Protein AF-A0A1G7PTL1-F1 (afdb_monomer)

Solvent-accessible surface area (backbone atoms only — not comparable to full-atom values): 12290 Å² total; per-residue (Å²): 140,69,85,57,71,53,82,69,57,66,46,82,40,78,52,68,18,37,44,38,36,70,31,84,36,64,90,38,39,44,54,38,73,37,99,61,24,23,53,26,38,41,39,36,32,51,64,29,45,48,39,40,39,39,35,36,56,22,32,52,18,40,38,40,39,26,38,50,17,35,40,25,30,41,41,39,34,28,36,47,12,40,37,40,37,30,32,58,19,43,36,28,54,64,22,37,39,41,27,26,82,53,17,35,40,40,37,31,34,48,22,41,34,32,35,44,24,37,38,26,10,41,78,94,61,88,43,61,40,90,87,79,69,44,76,73,57,79,54,25,42,24,42,35,32,36,42,24,36,39,25,40,49,16,38,38,35,44,40,18,40,37,25,38,41,13,33,37,34,62,50,14,27,41,35,50,92,49,59,42,54,56,16,21,36,26,38,42,75,67,40,45,79,79,44,70,85,49,82,82,75,88,74,45,84,93,79,41,91,76,70,99,71,74,87,76,59,66,67,61,49,51,53,52,51,53,52,51,56,63,72,62,62,73,98,74,90,85,82,84,91,82,88,133

Radius of gyration: 22.66 Å; Cα contacts (8 Å, |Δi|>4): 667; chains: 1; bounding box: 40×57×94 Å

Nearest PDB structures (foldseek):
  2wlc-assembly1_A  TM=7.493E-01  e=2.067E-11  Neisseria meningitidis serogroup Y
  3jqy-assembly1_C  TM=7.567E-01  e=1.160E-10  Escherichia coli
  3jqy-assembly1_A  TM=7.625E-01  e=5.863E-10  Escherichia coli
  7tgh-assembly1_C2  TM=5.580E-01  e=4.947E-05  Tetrahymena thermophila
  4ihh-assembly2_E  TM=3.599E-01  e=5.463E-03  Escherichia coli K-12

Mean predicted aligned error: 7.41 Å

Secondary structure (DSSP, 8-state):
-------SSEEEETTTEEEEES---TTTEEEEE-TT--S-EEEE-TT-EEEEEEEE-SSS-EEEE-TT-EEEEEEEE-TT-EEEE-SS-EEEEEEEEEE-TT-EEEE-TT-EE-TT-EEES--SS--B-TTT--B------EEE-TT-EEPTT-EE-TT-EE-TT-EEPTT-EE-TTSPBPTTEEEEETTEEEEEES-------TTTSPPPS--PPPHHHHHHHHHHHHHHT------------

pLDDT: mean 89.36, std 15.7, range [36.94, 98.94]

Foldseek 3Di:
DDWDFDQDAWDQDPQREIEHEDDGAGPFETEDEDPAEHCEYEYEYAQEHEGDYEYEDHYDEYEHAEYNEYEAEYEYEEYLEYEYAYEQEYAEHHEYEYEYDNAYEYHEENEYHYEQEYEYQAPPDWDADPPPRDTDGDGAYEEHYAHEYEAYNDYEGHLEAEEHQEYEYHNEYTDNVDHHYHQFYWYDVPTDTPDHQHHDDPPDPVHDDDDPDDDRDPVVVVVVVVVVVVVPDDPDDDDDDDDD

Organism: NCBI:txid1550231

Structure (mmCIF, N/CA/C/O backbone):
data_AF-A0A1G7PTL1-F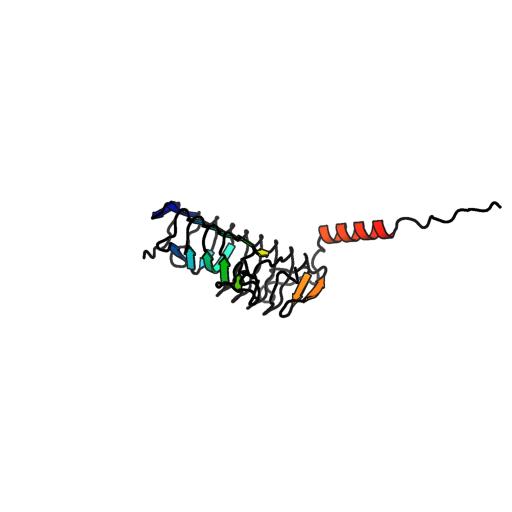1
#
_entry.id   AF-A0A1G7PTL1-F1
#
loop_
_atom_site.group_PDB
_atom_site.id
_atom_site.type_symbol
_atom_site.label_atom_id
_atom_site.label_alt_id
_atom_site.label_comp_id
_atom_site.label_asym_id
_atom_site.label_entity_id
_atom_site.label_seq_id
_atom_site.pdbx_PDB_ins_code
_atom_site.Cartn_x
_atom_site.Cartn_y
_atom_site.Cartn_z
_atom_site.occupancy
_atom_site.B_iso_or_equiv
_atom_site.auth_seq_id
_atom_site.auth_comp_id
_atom_site.auth_asym_id
_atom_site.auth_atom_id
_atom_site.pdbx_PDB_model_num
ATOM 1 N N . MET A 1 1 ? -8.068 4.302 26.041 1.00 43.16 1 MET A N 1
ATOM 2 C CA . MET A 1 1 ? -6.910 3.548 25.523 1.00 43.16 1 MET A CA 1
ATOM 3 C C . MET A 1 1 ? -7.107 2.106 25.935 1.00 43.16 1 MET A C 1
ATOM 5 O O . MET A 1 1 ? -7.203 1.859 27.127 1.00 43.16 1 MET A O 1
ATOM 9 N N . SER A 1 2 ? -7.219 1.184 24.986 1.00 36.94 2 SER A N 1
ATOM 10 C CA . SER A 1 2 ? -7.189 -0.252 25.268 1.00 36.94 2 SER A CA 1
ATOM 11 C C . SER A 1 2 ? -6.228 -0.894 24.279 1.00 36.94 2 SER A C 1
ATOM 13 O O . SER A 1 2 ? -6.469 -0.872 23.075 1.00 36.94 2 SER A O 1
ATOM 15 N N . VAL A 1 3 ? -5.110 -1.397 24.794 1.00 40.50 3 VAL A N 1
ATOM 16 C CA . VAL A 1 3 ? -4.227 -2.321 24.081 1.00 40.50 3 VAL A CA 1
ATOM 17 C C . VAL A 1 3 ? -4.743 -3.712 24.417 1.00 40.50 3 VAL A C 1
ATOM 19 O O . VAL A 1 3 ? -4.946 -4.026 25.589 1.00 40.50 3 VAL A O 1
ATOM 22 N N . THR A 1 4 ? -5.008 -4.541 23.417 1.00 45.41 4 THR A N 1
ATOM 23 C CA . THR A 1 4 ? -5.445 -5.919 23.646 1.00 45.41 4 THR A CA 1
ATOM 24 C C . THR A 1 4 ? -4.832 -6.811 22.580 1.00 45.41 4 THR A C 1
ATOM 26 O O . THR A 1 4 ? -4.867 -6.491 21.394 1.00 45.41 4 THR A O 1
ATOM 29 N N . SER A 1 5 ? -4.246 -7.918 23.022 1.00 44.03 5 SER A N 1
ATOM 30 C CA . SER A 1 5 ? -3.788 -9.010 22.174 1.00 44.03 5 SER A CA 1
ATOM 31 C C . SER A 1 5 ? -4.997 -9.796 21.656 1.00 44.03 5 SER A C 1
ATOM 33 O O . SER A 1 5 ? -5.839 -10.232 22.434 1.00 44.03 5 SER A O 1
ATOM 35 N N . VAL A 1 6 ? -5.092 -9.969 20.338 1.00 48.91 6 VAL A N 1
ATOM 36 C CA . VAL A 1 6 ? -6.187 -10.709 19.687 1.00 48.91 6 VAL A CA 1
ATOM 37 C C . VAL A 1 6 ? -5.924 -12.216 19.811 1.00 48.91 6 VAL A C 1
ATOM 39 O O . VAL A 1 6 ? -4.822 -12.666 19.497 1.00 48.91 6 VAL A O 1
ATOM 42 N N . ARG A 1 7 ? -6.918 -12.992 20.273 1.00 46.31 7 ARG A N 1
ATOM 43 C CA . ARG A 1 7 ? -6.857 -14.465 20.426 1.00 46.31 7 ARG A CA 1
ATOM 44 C C . ARG A 1 7 ? -7.977 -15.230 19.676 1.00 46.31 7 ARG A C 1
ATOM 46 O O . ARG A 1 7 ? -8.221 -16.377 20.023 1.00 46.31 7 ARG A O 1
ATOM 53 N N . SER A 1 8 ? -8.580 -14.656 18.616 1.00 45.75 8 SER A N 1
ATOM 54 C CA . SER A 1 8 ? -9.723 -15.192 17.805 1.00 45.75 8 SER A CA 1
ATOM 55 C C . SER A 1 8 ? -11.110 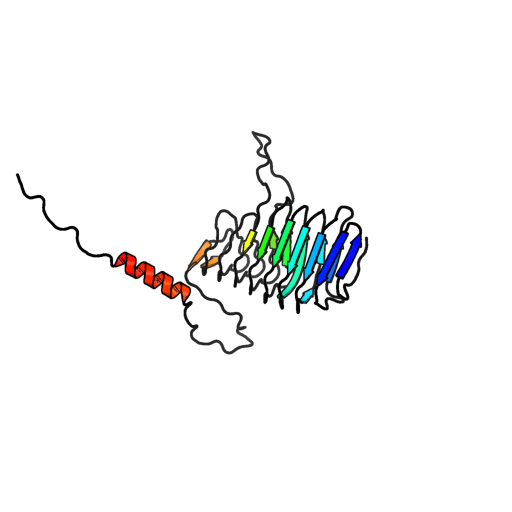-15.074 18.489 1.00 45.75 8 SER A C 1
ATOM 57 O O . SER A 1 8 ? -11.152 -14.852 19.692 1.00 45.75 8 SER A O 1
ATOM 59 N N . GLN A 1 9 ? -12.296 -15.136 17.851 1.00 53.38 9 GLN A N 1
ATOM 60 C CA . GLN A 1 9 ? -12.708 -15.337 16.444 1.00 53.38 9 GLN A CA 1
ATOM 61 C C . GLN A 1 9 ? -13.567 -14.185 15.866 1.00 53.38 9 GLN A C 1
ATOM 63 O O . GLN A 1 9 ? -13.521 -13.954 14.666 1.00 53.38 9 GLN A O 1
ATOM 68 N N . ILE A 1 10 ? -14.287 -13.409 16.673 1.00 58.19 10 ILE A N 1
ATOM 69 C CA . ILE A 1 10 ? -14.855 -12.092 16.338 1.00 58.19 10 ILE A CA 1
ATOM 70 C C . ILE A 1 10 ? -14.783 -11.318 17.650 1.00 58.19 10 ILE A C 1
ATOM 72 O O . ILE A 1 10 ? -15.297 -11.796 18.659 1.00 58.19 10 ILE A O 1
ATOM 76 N N . GLU A 1 11 ? -14.141 -10.155 17.666 1.00 66.38 11 GLU A N 1
ATOM 77 C CA . GLU A 1 11 ? -14.102 -9.318 18.865 1.00 66.38 11 GLU A CA 1
ATOM 78 C C . GLU A 1 11 ? -14.792 -7.987 18.592 1.00 66.38 11 GLU A C 1
ATOM 80 O O . GLU A 1 11 ? -14.278 -7.147 17.846 1.00 66.38 11 GLU A O 1
ATOM 85 N N . GLU A 1 12 ? -15.972 -7.815 19.186 1.00 71.88 12 GLU A N 1
ATOM 86 C CA . GLU A 1 12 ? -16.668 -6.534 19.214 1.00 71.88 12 GLU A CA 1
ATOM 87 C C . GLU A 1 12 ? -15.980 -5.579 20.190 1.00 71.88 12 GLU A C 1
ATOM 89 O O . GLU A 1 12 ? -15.544 -5.943 21.285 1.00 71.88 12 GLU A O 1
ATOM 94 N N . ARG A 1 13 ? -15.863 -4.325 19.771 1.00 74.44 13 ARG A N 1
ATOM 95 C CA . ARG A 1 13 ? -15.170 -3.254 20.482 1.00 74.44 13 ARG A CA 1
ATOM 96 C C . ARG A 1 13 ? -16.081 -2.023 20.545 1.00 74.44 13 ARG A C 1
ATOM 98 O O . ARG A 1 13 ? -17.000 -1.902 19.729 1.00 74.44 13 ARG A O 1
ATOM 105 N N . PRO A 1 14 ? -15.834 -1.083 21.479 1.00 82.56 14 PRO A N 1
ATOM 106 C CA . PRO A 1 14 ? -16.626 0.141 21.588 1.00 82.56 14 PRO A CA 1
ATOM 107 C C . PRO A 1 14 ? -16.811 0.830 20.234 1.00 82.56 14 PRO A C 1
ATOM 109 O O . PRO A 1 14 ? -15.870 0.867 19.445 1.00 82.56 14 PRO A O 1
ATOM 112 N N . GLY A 1 15 ? -18.007 1.363 19.974 1.00 86.75 15 GLY A N 1
ATOM 113 C CA . GLY A 1 15 ? -18.334 1.999 18.696 1.00 86.75 15 GLY A CA 1
ATOM 114 C C . GLY A 1 15 ? -18.587 1.018 17.548 1.00 86.75 15 GLY A C 1
ATOM 115 O O . GLY A 1 15 ? -18.335 1.380 16.410 1.00 86.75 15 GLY A O 1
ATOM 116 N N . ASN A 1 16 ? -19.038 -0.218 17.807 1.00 92.62 16 ASN A N 1
ATOM 117 C CA . ASN A 1 16 ? -19.286 -1.227 16.759 1.00 92.62 16 ASN A CA 1
ATOM 118 C C . ASN A 1 16 ? -18.035 -1.529 15.902 1.00 92.62 16 ASN A C 1
ATOM 120 O O . ASN A 1 16 ? -18.097 -1.810 14.706 1.00 92.62 16 ASN A O 1
ATOM 124 N N . ASN A 1 17 ? -16.864 -1.427 16.528 1.00 93.75 17 ASN A N 1
ATOM 125 C CA . ASN A 1 17 ? -15.590 -1.769 15.915 1.00 93.75 17 ASN A CA 1
ATOM 126 C C . ASN A 1 17 ? -15.381 -3.285 16.008 1.00 93.75 17 ASN A C 1
ATOM 128 O O . ASN A 1 17 ? -15.749 -3.899 17.011 1.00 93.75 17 ASN A O 1
ATOM 132 N N . ARG A 1 18 ? -14.794 -3.904 14.982 1.00 92.25 18 ARG A N 1
ATOM 133 C CA . ARG A 1 18 ? -14.685 -5.365 14.884 1.00 92.25 18 ARG A CA 1
ATOM 134 C C . ARG A 1 18 ? -13.297 -5.792 14.427 1.00 92.25 18 ARG A C 1
ATOM 136 O O . ARG A 1 18 ? -12.720 -5.211 13.510 1.00 92.25 18 ARG A O 1
ATOM 143 N N . ILE A 1 19 ? -12.782 -6.847 15.044 1.00 90.44 19 ILE A N 1
ATOM 144 C CA . ILE A 1 19 ? -11.662 -7.625 14.509 1.00 90.44 19 ILE A CA 1
ATOM 145 C C . ILE A 1 19 ? -12.217 -9.007 14.176 1.00 90.44 19 ILE A C 1
ATOM 147 O O . ILE A 1 19 ? -12.763 -9.678 15.052 1.00 90.44 19 ILE A O 1
ATOM 151 N N . VAL A 1 20 ? -12.123 -9.399 12.910 1.00 89.31 20 VAL A N 1
ATOM 152 C CA . VAL A 1 20 ? -12.686 -10.633 12.359 1.00 89.31 20 VAL A CA 1
ATOM 153 C C . VAL A 1 20 ? -11.555 -11.432 11.732 1.00 89.31 20 VAL A C 1
ATOM 155 O O . VAL A 1 20 ? -10.765 -10.884 10.964 1.00 89.31 20 VAL A O 1
ATOM 158 N N . GLY A 1 21 ? -11.463 -12.726 12.029 1.00 79.75 21 GLY A N 1
ATOM 159 C CA . GLY A 1 21 ? -10.491 -13.566 11.345 1.00 79.75 21 GLY A CA 1
ATOM 160 C C . GLY A 1 21 ? -10.219 -14.910 11.994 1.00 79.75 21 GLY A C 1
ATOM 161 O O . GLY A 1 21 ? -10.607 -15.176 13.130 1.00 79.75 21 GLY A O 1
ATOM 162 N N . GLN A 1 22 ? -9.507 -15.744 11.240 1.00 68.19 22 GLN A N 1
ATOM 163 C CA . GLN A 1 22 ? -9.124 -17.110 11.617 1.00 68.19 22 GLN A CA 1
ATOM 164 C C . GLN A 1 22 ? -7.625 -17.247 11.935 1.00 68.19 22 GLN A C 1
ATOM 166 O O . GLN A 1 22 ? -7.119 -18.353 12.092 1.00 68.19 22 GLN A O 1
ATOM 171 N N . SER A 1 23 ? -6.902 -16.130 12.028 1.00 66.62 23 SER A N 1
ATOM 172 C CA . SER A 1 23 ? -5.455 -16.127 12.259 1.00 66.62 23 SER A CA 1
ATOM 173 C C . SER A 1 23 ? -5.092 -16.031 13.744 1.00 66.62 23 SER A C 1
ATOM 175 O O . SER A 1 23 ? -5.626 -15.184 14.465 1.00 66.62 23 SER A O 1
ATOM 177 N N . ASP A 1 24 ? -4.142 -16.858 14.199 1.00 67.31 24 ASP A N 1
ATOM 178 C CA . ASP A 1 24 ? -3.513 -16.717 15.520 1.00 67.31 24 ASP A CA 1
ATOM 179 C C . ASP A 1 24 ? -2.429 -15.633 15.464 1.00 67.31 24 ASP A C 1
ATOM 181 O O . ASP A 1 24 ? -1.317 -15.831 14.977 1.00 67.31 24 ASP A O 1
ATOM 185 N N . LEU A 1 25 ? -2.788 -14.441 15.932 1.00 67.62 25 LEU A N 1
ATOM 186 C CA . LEU A 1 25 ? -1.954 -13.235 15.856 1.00 67.62 25 LEU A CA 1
ATOM 187 C C . LEU A 1 25 ? -1.269 -12.920 17.188 1.00 67.62 25 LEU A C 1
ATOM 189 O O . LEU A 1 25 ? -0.692 -11.836 17.363 1.00 67.62 25 LEU A O 1
ATOM 193 N N . SER A 1 26 ? -1.405 -13.815 18.167 1.00 55.28 26 SER A N 1
ATOM 194 C CA . SER A 1 26 ? -1.143 -13.474 19.554 1.00 55.28 26 SER A CA 1
ATOM 195 C C . SER A 1 26 ? 0.327 -13.060 19.776 1.00 55.28 26 SER A C 1
ATOM 197 O O . SER A 1 26 ? 1.275 -13.674 19.291 1.00 55.28 26 SER A O 1
ATOM 199 N N . ALA A 1 27 ? 0.494 -11.930 20.480 1.00 60.00 27 ALA A N 1
ATOM 200 C CA . ALA A 1 27 ? 1.745 -11.233 20.829 1.00 60.00 27 ALA A CA 1
ATOM 201 C C . ALA A 1 27 ? 2.482 -10.418 19.739 1.00 60.00 27 ALA A C 1
ATOM 203 O O . ALA A 1 27 ? 3.496 -9.798 20.064 1.00 60.00 27 ALA A O 1
ATOM 204 N N . ARG A 1 28 ? 2.003 -10.351 18.486 1.00 78.88 28 ARG A N 1
ATOM 205 C CA . ARG A 1 28 ? 2.739 -9.657 17.400 1.00 78.88 28 ARG A CA 1
ATOM 206 C C . ARG A 1 28 ? 2.032 -8.445 16.794 1.00 78.88 28 ARG A C 1
ATOM 208 O O . ARG A 1 28 ? 2.711 -7.589 16.228 1.00 78.88 28 ARG A O 1
ATOM 215 N N . LEU A 1 29 ? 0.715 -8.332 16.947 1.00 88.81 29 LEU A N 1
ATOM 216 C CA . LEU A 1 29 ? -0.095 -7.244 16.398 1.00 88.81 29 LEU A CA 1
ATOM 217 C C . LEU A 1 29 ? -0.769 -6.428 17.507 1.00 88.81 29 LEU A C 1
ATOM 219 O O . LEU A 1 29 ? -1.473 -6.980 18.351 1.00 88.81 29 LEU A O 1
ATOM 223 N N . THR A 1 30 ? -0.623 -5.105 17.447 1.00 89.69 30 THR A N 1
ATOM 224 C CA . THR A 1 30 ? -1.388 -4.162 18.273 1.00 89.69 30 THR A CA 1
ATOM 225 C C . THR A 1 30 ? -2.406 -3.424 17.415 1.00 89.69 30 THR A C 1
ATOM 227 O O . THR A 1 30 ? -2.034 -2.680 16.509 1.00 89.69 30 THR A O 1
ATOM 230 N N . VAL A 1 31 ? -3.691 -3.568 17.732 1.00 91.81 31 VAL A N 1
ATOM 231 C CA . VAL A 1 31 ? -4.777 -2.833 17.069 1.00 91.81 31 VAL A CA 1
ATOM 232 C C . VAL A 1 31 ? -5.265 -1.721 17.989 1.00 91.81 31 VAL A C 1
ATOM 234 O O . VAL A 1 31 ? -5.522 -1.945 19.169 1.00 91.81 31 VAL A O 1
ATOM 237 N N . THR A 1 32 ? -5.367 -0.502 17.466 1.00 92.38 32 THR A N 1
ATOM 238 C CA . THR A 1 32 ? -5.857 0.669 18.200 1.00 92.38 32 THR A CA 1
ATOM 239 C C . THR A 1 32 ? -7.038 1.293 17.475 1.00 92.38 32 THR A C 1
ATOM 241 O O . THR A 1 32 ? -6.916 1.708 16.324 1.00 92.38 32 THR A O 1
ATOM 244 N N . PHE A 1 33 ? -8.153 1.423 18.188 1.00 93.12 33 PHE A N 1
ATOM 245 C CA . PHE A 1 33 ? -9.287 2.256 17.800 1.00 93.12 33 PHE A CA 1
ATOM 246 C C . PHE A 1 33 ? -9.210 3.558 18.609 1.00 93.12 33 PHE A C 1
ATOM 248 O O . PHE A 1 33 ? -9.240 3.531 19.843 1.00 93.12 33 PHE A O 1
ATOM 255 N N . GLU A 1 34 ? -9.015 4.697 17.943 1.00 92.50 34 GLU A N 1
ATOM 256 C CA . GLU A 1 34 ? -8.965 6.004 18.611 1.00 92.50 34 GLU A CA 1
ATOM 257 C C . GLU A 1 34 ? -10.357 6.460 19.080 1.00 92.50 34 GLU A C 1
ATOM 259 O O . GLU A 1 34 ? -11.372 5.880 18.713 1.00 92.50 34 GLU A O 1
ATOM 264 N N . LYS A 1 35 ? -10.427 7.534 19.883 1.00 88.06 35 LYS A N 1
ATOM 265 C CA . LYS A 1 35 ? -11.670 8.005 20.535 1.00 88.06 35 LYS A CA 1
ATOM 266 C C . LYS A 1 35 ? -12.852 8.199 19.573 1.00 88.06 35 LYS A C 1
ATOM 268 O O . LYS A 1 35 ? -13.993 8.085 20.000 1.00 88.06 35 LYS A O 1
ATOM 273 N N . ARG A 1 36 ? -12.580 8.553 18.314 1.00 90.31 36 ARG A N 1
ATOM 274 C CA . ARG A 1 36 ? -13.600 8.791 17.285 1.00 90.31 36 ARG A CA 1
ATOM 275 C C . ARG A 1 36 ? -13.843 7.584 16.382 1.00 90.31 36 ARG A C 1
ATOM 277 O O . ARG A 1 36 ? -14.691 7.689 15.515 1.00 90.31 36 ARG A O 1
ATOM 284 N N . ALA A 1 37 ? -13.089 6.497 16.509 1.00 92.88 37 ALA A N 1
ATOM 285 C CA . ALA A 1 37 ? -13.260 5.334 15.650 1.00 92.88 37 ALA A CA 1
ATOM 286 C C . ALA A 1 37 ? -14.544 4.581 16.020 1.00 92.88 37 ALA A C 1
ATOM 288 O O . ALA A 1 37 ? -14.719 4.170 17.166 1.00 92.88 37 ALA A O 1
ATOM 289 N N . GLU A 1 38 ? -15.408 4.377 15.034 1.00 95.25 38 GLU A N 1
ATOM 290 C CA . GLU A 1 38 ? -16.643 3.597 15.123 1.00 95.25 38 GLU A CA 1
ATOM 291 C C . GLU A 1 38 ? -16.893 2.912 13.771 1.00 95.25 38 GLU A C 1
ATOM 293 O O . GLU A 1 38 ? -16.458 3.411 12.732 1.00 95.25 38 GLU A O 1
ATOM 298 N N . ASN A 1 39 ? -17.579 1.771 13.768 1.00 96.62 39 ASN A N 1
ATOM 299 C CA . ASN A 1 39 ? -17.848 0.960 12.579 1.00 96.62 39 ASN A CA 1
ATOM 300 C C . ASN A 1 39 ? -16.583 0.585 11.783 1.00 96.62 39 ASN A C 1
ATOM 302 O O . ASN A 1 39 ? -16.638 0.427 10.563 1.00 96.62 39 ASN A O 1
ATOM 306 N N . CYS A 1 40 ? -15.428 0.475 12.444 1.00 97.44 40 CYS A N 1
ATOM 307 C CA . CYS A 1 40 ? -14.185 0.075 11.800 1.00 97.44 40 CYS A CA 1
ATOM 308 C C . CYS A 1 40 ? -13.989 -1.435 11.876 1.00 97.44 40 CYS A C 1
ATOM 310 O O . CYS A 1 40 ? -14.246 -2.053 12.912 1.00 97.44 40 CYS A O 1
ATOM 312 N N . VAL A 1 41 ? -13.472 -2.023 10.800 1.00 96.62 41 VAL A N 1
ATOM 313 C CA . VAL A 1 41 ? -13.307 -3.475 10.689 1.00 96.62 41 VAL A CA 1
ATOM 314 C C . VAL A 1 41 ? -11.880 -3.821 10.281 1.00 96.62 41 VAL A C 1
ATOM 316 O O . VAL A 1 41 ? -11.347 -3.293 9.307 1.00 96.62 41 VAL A O 1
ATOM 319 N N . LEU A 1 42 ? -11.254 -4.729 11.023 1.00 95.56 42 LEU A N 1
ATOM 320 C CA . LEU A 1 42 ? -10.043 -5.429 10.604 1.00 95.56 42 LEU A CA 1
ATOM 321 C C . LEU A 1 42 ? -10.411 -6.877 10.275 1.00 95.56 42 LEU A C 1
ATOM 323 O O . LEU A 1 42 ? -10.770 -7.629 11.177 1.00 95.56 42 LEU A O 1
ATOM 327 N N . GLU A 1 43 ? -10.317 -7.255 9.004 1.00 95.00 43 GLU A N 1
ATOM 328 C CA . GLU A 1 43 ? -10.597 -8.597 8.491 1.00 95.00 43 GLU A CA 1
ATOM 329 C C . GLU A 1 43 ? -9.283 -9.291 8.112 1.00 95.00 43 GLU A C 1
ATOM 331 O O . GLU A 1 43 ? -8.505 -8.787 7.297 1.00 95.00 43 GLU A O 1
ATOM 336 N N . LEU A 1 44 ? -9.031 -10.451 8.714 1.00 93.62 44 LEU A N 1
ATOM 337 C CA . LEU A 1 44 ? -7.808 -11.227 8.532 1.00 93.62 44 LEU A CA 1
ATOM 338 C C . LEU A 1 44 ? -8.175 -12.655 8.128 1.00 93.62 44 LEU A C 1
ATOM 340 O O . LEU A 1 44 ? -8.744 -13.408 8.923 1.00 93.62 44 LEU A O 1
ATOM 344 N N . ALA A 1 45 ? -7.849 -13.024 6.892 1.00 93.62 45 ALA A N 1
ATOM 345 C CA . ALA A 1 45 ? -8.083 -14.367 6.375 1.00 93.62 45 ALA A CA 1
ATOM 346 C C . ALA A 1 45 ? -7.204 -15.424 7.076 1.00 93.62 45 ALA A C 1
ATOM 348 O O . ALA A 1 45 ? -6.405 -15.115 7.965 1.00 93.62 45 ALA A O 1
ATOM 349 N N . GLU A 1 46 ? -7.370 -16.692 6.701 1.00 90.69 46 GLU A N 1
ATOM 350 C CA . GLU A 1 46 ? -6.601 -17.815 7.245 1.00 90.69 46 GLU A CA 1
ATOM 351 C C . GLU A 1 46 ? -5.094 -17.681 6.955 1.00 90.69 46 GLU A C 1
ATOM 353 O O . GLU A 1 46 ? -4.676 -17.308 5.857 1.00 90.69 46 GLU A O 1
ATOM 358 N N . GLY A 1 47 ? -4.259 -18.008 7.944 1.00 90.06 47 GLY A N 1
ATOM 359 C CA . GLY A 1 47 ? -2.804 -18.057 7.781 1.00 90.06 47 GLY A CA 1
ATOM 360 C C . GLY A 1 47 ? -2.119 -16.693 7.647 1.00 90.06 47 GLY A C 1
ATOM 361 O O . GLY A 1 47 ? -0.949 -16.643 7.269 1.00 90.06 47 GLY A O 1
ATOM 362 N N . VAL A 1 48 ? -2.809 -15.589 7.950 1.00 93.00 48 VAL A N 1
ATOM 363 C CA . VAL A 1 48 ? -2.198 -14.257 7.989 1.00 93.00 48 VAL A CA 1
ATOM 364 C C . VAL A 1 48 ? -1.216 -14.166 9.153 1.00 93.00 48 VAL A C 1
ATOM 366 O O . VAL A 1 48 ? -1.562 -14.389 10.313 1.00 93.00 48 VAL A O 1
ATOM 369 N N . ALA A 1 49 ? 0.012 -13.750 8.850 1.00 92.00 49 ALA A N 1
ATOM 370 C CA . ALA A 1 49 ? 1.041 -13.467 9.841 1.00 92.00 49 ALA A CA 1
ATOM 371 C C . ALA A 1 49 ? 1.305 -11.958 9.901 1.00 92.00 49 ALA A C 1
ATOM 373 O O . ALA A 1 49 ? 2.059 -11.422 9.091 1.00 92.00 49 ALA A O 1
ATOM 374 N N . TYR A 1 50 ? 0.719 -11.260 10.878 1.00 92.50 50 TYR A N 1
ATOM 375 C CA . TYR A 1 50 ? 0.905 -9.814 11.031 1.00 92.50 50 TYR A CA 1
ATOM 376 C C . TYR A 1 50 ? 1.711 -9.484 12.296 1.00 92.50 50 TYR A C 1
ATOM 378 O O . TYR A 1 50 ? 1.270 -9.714 13.419 1.00 92.50 50 TYR A O 1
ATOM 386 N N . THR A 1 51 ? 2.904 -8.909 12.111 1.00 93.06 51 THR A N 1
ATOM 387 C CA . THR A 1 51 ? 3.674 -8.243 13.170 1.00 93.06 51 THR A CA 1
ATOM 388 C C . THR A 1 51 ? 3.657 -6.721 13.004 1.00 93.06 51 THR A C 1
ATOM 390 O O . THR A 1 51 ? 4.154 -6.200 12.012 1.00 93.06 51 THR A O 1
ATOM 393 N N . GLY A 1 52 ? 3.143 -5.967 13.973 1.00 93.12 52 GLY A N 1
ATOM 394 C CA . GLY A 1 52 ? 3.176 -4.506 13.927 1.00 93.12 52 GLY A CA 1
ATOM 395 C C . GLY A 1 52 ? 1.946 -3.850 14.530 1.00 93.12 52 GLY A C 1
ATOM 396 O O . GLY A 1 52 ? 1.485 -4.243 15.601 1.00 93.12 52 GLY A O 1
ATOM 397 N N . THR A 1 53 ? 1.452 -2.798 13.877 1.00 94.00 53 THR A N 1
ATOM 398 C CA . THR A 1 53 ? 0.366 -1.984 14.429 1.00 94.00 53 THR A CA 1
ATOM 399 C C . THR A 1 53 ? -0.688 -1.619 13.394 1.00 94.00 53 THR A C 1
ATOM 401 O O . THR A 1 53 ? -0.371 -1.254 12.266 1.00 94.00 53 THR A O 1
ATOM 404 N N . VAL A 1 54 ? -1.944 -1.637 13.822 1.00 95.88 54 VAL A N 1
ATOM 405 C CA . VAL A 1 54 ? -3.084 -1.096 13.082 1.00 95.88 54 VAL A CA 1
ATOM 406 C C . VAL A 1 54 ? -3.684 0.041 13.892 1.00 95.88 54 VAL A C 1
ATOM 408 O O . VAL A 1 54 ? -3.870 -0.086 15.105 1.00 95.88 54 VAL A O 1
ATOM 411 N N . ARG A 1 55 ? -4.003 1.156 13.237 1.00 96.31 55 ARG A N 1
ATOM 412 C CA . ARG A 1 55 ? -4.635 2.307 13.882 1.00 96.31 55 ARG A CA 1
ATOM 413 C C . ARG A 1 55 ? -5.809 2.830 13.068 1.00 96.31 55 ARG A C 1
ATOM 415 O O . ARG A 1 55 ? -5.626 3.442 12.019 1.00 96.31 55 ARG A O 1
ATOM 422 N N . PHE A 1 56 ? -7.004 2.677 13.616 1.00 97.19 56 PHE A N 1
ATOM 423 C CA . PHE A 1 56 ? -8.206 3.340 13.127 1.00 97.19 56 PHE A CA 1
ATOM 424 C C . PHE A 1 56 ? -8.365 4.673 13.856 1.00 97.19 56 PHE A C 1
ATOM 426 O O . PHE A 1 56 ? -8.558 4.701 15.073 1.00 97.19 56 PHE A O 1
ATOM 433 N N . ARG A 1 57 ? -8.246 5.782 13.123 1.00 94.94 57 ARG A N 1
ATOM 434 C CA . ARG A 1 57 ? -8.287 7.146 13.682 1.00 94.94 57 ARG A CA 1
ATOM 435 C C . ARG A 1 57 ? -9.681 7.767 13.617 1.00 94.94 57 ARG A C 1
ATOM 437 O O . ARG A 1 57 ? -9.999 8.684 14.373 1.00 94.94 57 ARG A O 1
ATOM 444 N N . ALA A 1 58 ? -10.511 7.282 12.701 1.00 95.38 58 ALA A N 1
ATOM 445 C CA . ALA A 1 58 ? -11.830 7.823 12.427 1.00 95.38 58 ALA A CA 1
ATOM 446 C C . ALA A 1 58 ? -12.802 6.717 11.951 1.00 95.38 58 ALA A C 1
ATOM 448 O O . ALA A 1 58 ? -12.345 5.610 11.671 1.00 95.38 58 ALA A O 1
ATOM 449 N N . PRO A 1 59 ? -14.117 7.006 11.908 1.00 97.50 59 PRO A N 1
ATOM 450 C CA . PRO A 1 59 ? -15.172 6.052 11.568 1.00 97.50 59 PRO A CA 1
ATOM 451 C C . PRO A 1 59 ? -15.117 5.403 10.179 1.00 97.50 59 PRO A C 1
ATOM 453 O O . PRO A 1 59 ? -14.567 5.983 9.239 1.00 97.50 59 PRO A O 1
ATOM 456 N N . ASN A 1 60 ? -15.839 4.281 10.071 1.00 98.12 60 ASN A N 1
ATOM 457 C CA . ASN A 1 60 ? -16.256 3.578 8.849 1.00 98.12 60 ASN A CA 1
ATOM 458 C C . ASN A 1 60 ? -15.105 3.095 7.956 1.00 98.12 60 ASN A C 1
ATOM 460 O O . ASN A 1 60 ? -15.215 3.095 6.730 1.00 98.12 60 ASN A O 1
ATOM 46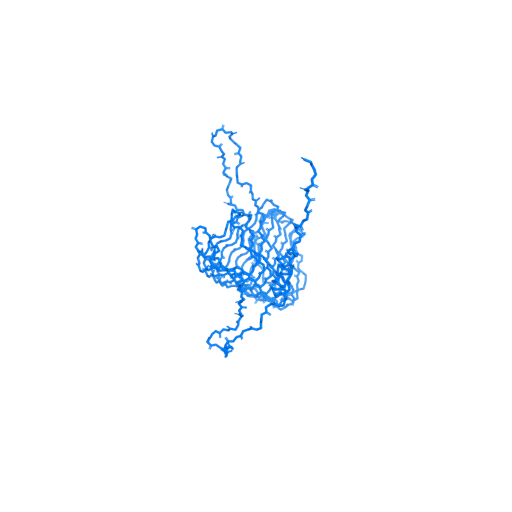4 N N . SER A 1 61 ? -13.990 2.696 8.561 1.00 98.31 61 SER A N 1
ATOM 465 C CA . SER A 1 61 ? -12.805 2.274 7.817 1.00 98.31 61 SER A CA 1
ATOM 466 C C . SER A 1 61 ? -12.561 0.780 7.929 1.00 98.31 61 SER A C 1
ATOM 468 O O . SER A 1 61 ? -12.725 0.189 8.995 1.00 98.31 61 SER A O 1
ATOM 470 N N . THR A 1 62 ? -12.129 0.165 6.831 1.00 98.56 62 THR A N 1
ATOM 471 C CA . THR A 1 62 ? -11.919 -1.285 6.763 1.00 98.56 62 THR A CA 1
ATOM 472 C C . THR A 1 62 ? -10.510 -1.634 6.301 1.00 98.56 62 THR A C 1
ATOM 474 O O . THR A 1 62 ? -9.984 -1.037 5.366 1.00 98.56 62 THR A O 1
ATOM 477 N N . ILE A 1 63 ? -9.898 -2.628 6.936 1.00 98.38 63 ILE A N 1
ATOM 478 C CA . ILE A 1 63 ? -8.652 -3.252 6.484 1.00 98.38 63 ILE A CA 1
ATOM 479 C C . ILE A 1 63 ? -8.946 -4.723 6.215 1.00 98.38 63 ILE A C 1
ATOM 481 O O . ILE A 1 63 ? -9.456 -5.402 7.102 1.00 98.38 63 ILE A O 1
ATOM 485 N N . ARG A 1 64 ? -8.600 -5.211 5.024 1.00 98.25 64 ARG A N 1
ATOM 486 C CA . ARG A 1 64 ? -8.712 -6.618 4.623 1.00 98.25 64 ARG A CA 1
ATOM 487 C C . ARG A 1 64 ? -7.347 -7.162 4.243 1.00 98.25 64 ARG A C 1
ATOM 489 O O . ARG A 1 64 ? -6.649 -6.540 3.443 1.00 98.25 64 ARG A O 1
ATOM 496 N N . ILE A 1 65 ? -6.982 -8.311 4.801 1.00 97.69 65 ILE A N 1
ATOM 497 C CA . ILE A 1 65 ? -5.748 -9.023 4.453 1.00 97.69 65 ILE A CA 1
ATOM 498 C C . ILE A 1 65 ? -6.099 -10.450 4.027 1.00 97.69 65 ILE A C 1
ATOM 500 O O . ILE A 1 65 ? -6.691 -11.202 4.807 1.00 97.69 65 ILE A O 1
ATOM 504 N N . GLY A 1 66 ? -5.737 -10.789 2.788 1.00 97.44 66 GLY A N 1
ATOM 505 C CA . GLY A 1 66 ? -5.955 -12.085 2.155 1.00 97.44 66 GLY A CA 1
ATOM 506 C C . GLY A 1 66 ? -5.140 -13.216 2.780 1.00 97.44 66 GLY A C 1
ATOM 507 O O . GLY A 1 66 ? -4.241 -12.999 3.595 1.00 97.44 66 GLY A O 1
ATOM 508 N N . ALA A 1 67 ? -5.497 -14.451 2.429 1.00 95.62 67 ALA A N 1
ATOM 509 C CA . ALA A 1 67 ? -4.977 -15.648 3.083 1.00 95.62 67 ALA A CA 1
ATOM 510 C C . ALA A 1 67 ? -3.461 -15.797 2.900 1.00 95.62 67 ALA A C 1
ATOM 512 O O . ALA A 1 67 ? -2.901 -15.403 1.880 1.00 95.62 67 ALA A O 1
ATOM 513 N N . ARG A 1 68 ? -2.788 -16.417 3.877 1.00 95.00 68 ARG A N 1
ATOM 514 C CA . ARG A 1 68 ? -1.347 -16.745 3.820 1.00 95.00 68 ARG A CA 1
ATOM 515 C C . ARG A 1 68 ? -0.426 -15.536 3.575 1.00 95.00 68 ARG A C 1
ATOM 517 O O . ARG A 1 68 ? 0.719 -15.713 3.165 1.00 95.00 68 ARG A O 1
ATOM 524 N N . THR A 1 69 ? -0.901 -14.319 3.836 1.00 96.56 69 THR A N 1
ATOM 525 C CA . THR A 1 69 ? -0.126 -13.087 3.657 1.00 96.56 69 THR A CA 1
ATOM 526 C C . THR A 1 69 ? 0.642 -12.734 4.930 1.00 96.56 69 THR A C 1
ATOM 528 O O . THR A 1 69 ? 0.102 -12.752 6.040 1.00 96.56 69 THR A O 1
ATOM 531 N N . ALA A 1 70 ? 1.917 -12.376 4.780 1.00 95.81 70 ALA A N 1
ATOM 532 C CA . ALA A 1 70 ? 2.771 -11.926 5.873 1.00 95.81 70 ALA A CA 1
ATOM 533 C C . ALA A 1 70 ? 2.984 -10.408 5.815 1.00 95.81 70 ALA A C 1
ATOM 535 O O . ALA A 1 70 ? 3.444 -9.882 4.803 1.00 95.81 70 ALA A O 1
ATOM 536 N N . VAL A 1 71 ? 2.715 -9.703 6.918 1.00 96.00 71 VAL A N 1
ATOM 537 C CA . VAL A 1 71 ? 2.867 -8.243 7.018 1.00 96.00 71 VAL A CA 1
ATOM 538 C C . VAL A 1 71 ? 3.699 -7.864 8.235 1.00 96.00 71 VAL A C 1
ATOM 540 O O . VAL A 1 71 ? 3.423 -8.301 9.352 1.00 96.00 71 VAL A O 1
ATOM 543 N N . THR A 1 72 ? 4.714 -7.016 8.038 1.00 96.50 72 THR A N 1
ATOM 544 C CA . THR A 1 72 ? 5.511 -6.453 9.139 1.00 96.50 72 THR A CA 1
ATOM 545 C C . THR A 1 72 ? 5.547 -4.922 9.106 1.00 96.50 72 THR A C 1
ATOM 547 O O . THR A 1 72 ? 6.487 -4.322 8.585 1.00 96.50 72 THR A O 1
ATOM 550 N N . GLY A 1 73 ? 4.556 -4.250 9.695 1.00 96.38 73 GLY A N 1
ATOM 551 C CA . GLY A 1 73 ? 4.462 -2.793 9.555 1.00 96.38 73 GLY A CA 1
ATOM 552 C C . GLY A 1 73 ? 3.294 -2.098 10.250 1.00 96.38 73 GLY A C 1
ATOM 553 O O . GLY A 1 73 ? 2.658 -2.642 11.156 1.00 96.38 73 GLY A O 1
ATOM 554 N N . HIS A 1 74 ? 3.040 -0.865 9.821 1.00 97.50 74 HIS A N 1
ATOM 555 C CA . HIS A 1 74 ? 1.956 -0.006 10.282 1.00 97.50 74 HIS A CA 1
ATOM 556 C C . HIS A 1 74 ? 0.888 0.175 9.199 1.00 97.50 74 HIS A C 1
ATOM 558 O O . HIS A 1 74 ? 1.215 0.443 8.047 1.00 97.50 74 HIS A O 1
ATOM 564 N N . ILE A 1 75 ? -0.389 0.089 9.571 1.00 98.38 75 ILE A N 1
ATOM 565 C CA . ILE A 1 75 ? -1.502 0.542 8.726 1.00 98.38 75 ILE A CA 1
ATOM 566 C C . ILE A 1 75 ? -2.353 1.516 9.541 1.00 98.38 75 ILE A C 1
ATOM 568 O O . ILE A 1 75 ? -2.864 1.167 10.609 1.00 98.38 75 ILE A O 1
ATOM 572 N N . GLY A 1 76 ? -2.495 2.746 9.048 1.00 97.62 76 GLY A N 1
ATOM 573 C CA . GLY A 1 76 ? -3.242 3.813 9.706 1.00 97.62 76 GLY A CA 1
ATOM 574 C C . GLY A 1 76 ? -4.325 4.398 8.806 1.00 97.62 76 GLY A C 1
ATOM 575 O O . GLY A 1 76 ? -4.007 4.928 7.746 1.00 97.62 76 GLY A O 1
ATOM 576 N N . LEU A 1 77 ? -5.587 4.361 9.246 1.00 98.25 77 LEU A N 1
ATOM 577 C CA . LEU A 1 77 ? -6.721 4.853 8.457 1.00 98.25 77 LEU A CA 1
ATOM 578 C C . LEU A 1 77 ? -7.440 6.036 9.095 1.00 98.25 77 LEU A C 1
ATOM 580 O O . LEU A 1 77 ? -7.743 6.040 10.293 1.00 98.25 77 LEU A O 1
ATOM 584 N N . GLY A 1 78 ? -7.730 7.021 8.247 1.00 97.44 78 GLY A N 1
ATOM 585 C CA . GLY A 1 78 ? -8.686 8.090 8.478 1.00 97.44 78 GLY A CA 1
ATOM 586 C C . GLY A 1 78 ? -10.125 7.611 8.297 1.00 97.44 78 GLY A C 1
ATOM 587 O O . GLY A 1 78 ? -10.440 6.454 8.547 1.00 97.44 78 GLY A O 1
ATOM 588 N N . ARG A 1 79 ? -11.010 8.537 7.931 1.00 97.44 79 ARG A N 1
ATOM 589 C CA . ARG A 1 79 ? -12.455 8.319 7.795 1.00 97.44 79 ARG A CA 1
ATOM 590 C C . ARG A 1 79 ? -12.797 7.669 6.455 1.00 97.44 79 ARG A C 1
ATOM 592 O O . ARG A 1 79 ? -12.240 8.094 5.443 1.00 97.44 79 ARG A O 1
ATOM 599 N N . ASP A 1 80 ? -13.758 6.746 6.464 1.00 98.50 80 ASP A N 1
ATOM 600 C CA . ASP A 1 80 ? -14.364 6.125 5.274 1.00 98.50 80 ASP A CA 1
ATOM 601 C C . ASP A 1 80 ? -13.328 5.452 4.338 1.00 98.50 80 ASP A C 1
ATOM 603 O O . ASP A 1 80 ? -13.528 5.346 3.131 1.00 98.50 80 ASP A O 1
ATOM 607 N N . CYS A 1 81 ? -12.176 5.036 4.873 1.00 98.75 81 CYS A N 1
ATOM 608 C CA . CYS A 1 81 ? -11.047 4.527 4.092 1.00 98.75 81 CYS A CA 1
ATOM 609 C C . CYS A 1 81 ? -11.033 3.001 4.031 1.00 98.75 81 CYS A C 1
ATOM 611 O O . CYS A 1 81 ? -11.428 2.321 4.978 1.00 98.75 81 CYS A O 1
ATOM 613 N N . THR A 1 82 ? -10.482 2.452 2.948 1.00 98.81 82 THR A N 1
ATOM 614 C CA . THR A 1 82 ? -10.280 1.001 2.821 1.00 98.81 82 THR A CA 1
ATOM 615 C C . THR A 1 82 ? -8.839 0.663 2.464 1.00 98.81 82 THR A C 1
ATOM 617 O O . THR A 1 82 ? -8.248 1.279 1.583 1.00 98.81 82 THR A O 1
ATOM 620 N N . VAL A 1 83 ? -8.276 -0.346 3.120 1.00 98.88 83 VAL A N 1
ATOM 621 C CA . VAL A 1 83 ? -7.040 -1.002 2.679 1.00 98.88 83 VAL A CA 1
ATOM 622 C C . VAL A 1 83 ? -7.345 -2.455 2.385 1.00 98.88 83 VAL A C 1
ATOM 624 O O . VAL A 1 83 ? -7.850 -3.160 3.255 1.00 98.88 83 VAL A O 1
ATOM 627 N N . THR A 1 84 ? -6.995 -2.901 1.187 1.00 98.88 84 THR A N 1
ATOM 628 C CA . THR A 1 84 ? -7.085 -4.303 0.782 1.00 98.88 84 THR A CA 1
ATOM 629 C C . THR A 1 84 ? -5.698 -4.782 0.394 1.00 98.88 84 THR A C 1
ATOM 631 O O . THR A 1 84 ? -5.041 -4.159 -0.438 1.00 98.88 84 THR A O 1
ATOM 634 N N . ILE A 1 85 ? -5.261 -5.877 1.008 1.00 98.81 85 ILE A N 1
ATOM 635 C CA . ILE A 1 85 ? -4.039 -6.600 0.660 1.00 98.81 85 ILE A CA 1
ATOM 636 C C . ILE A 1 85 ? -4.454 -8.011 0.257 1.00 98.81 85 ILE A C 1
ATOM 638 O O . ILE A 1 85 ? -5.131 -8.679 1.039 1.00 98.81 85 ILE A O 1
ATOM 642 N N . GLY A 1 86 ? -4.058 -8.437 -0.940 1.00 98.69 86 GLY A N 1
ATOM 643 C CA . GLY A 1 86 ? -4.354 -9.753 -1.492 1.00 98.69 86 GLY A CA 1
ATOM 644 C C . GLY A 1 86 ? -3.739 -10.925 -0.722 1.00 98.69 86 GLY A C 1
ATOM 645 O O . GLY A 1 86 ? -3.138 -10.770 0.352 1.00 98.69 86 GLY A O 1
ATOM 646 N N . GLU A 1 87 ? -3.923 -12.125 -1.257 1.00 98.44 87 GLU A N 1
ATOM 647 C CA . GLU A 1 87 ? -3.413 -13.376 -0.693 1.00 98.44 87 GLU A CA 1
ATOM 648 C C . GLU A 1 87 ? -1.961 -13.680 -1.086 1.00 98.44 87 GLU A C 1
ATOM 650 O O . GLU A 1 87 ? -1.447 -13.189 -2.083 1.00 98.44 87 GLU A O 1
ATOM 655 N N . GLY A 1 88 ? -1.268 -14.494 -0.287 1.00 97.56 88 GLY A N 1
ATOM 656 C CA . GLY A 1 88 ? 0.075 -15.005 -0.595 1.00 97.56 88 GLY A CA 1
ATOM 657 C C . GLY A 1 88 ? 1.202 -13.964 -0.607 1.00 97.56 88 GLY A C 1
ATOM 658 O O . GLY A 1 88 ? 2.337 -14.287 -0.964 1.00 97.56 88 GLY A O 1
ATOM 659 N N . GLY A 1 89 ? 0.924 -12.721 -0.212 1.00 97.50 89 GLY A N 1
ATOM 660 C CA . GLY A 1 89 ? 1.902 -11.639 -0.232 1.00 97.50 89 GLY A CA 1
ATOM 661 C C . GLY A 1 89 ? 2.932 -11.725 0.898 1.00 97.50 89 GLY A C 1
ATOM 662 O O . GLY A 1 89 ? 2.669 -12.237 1.990 1.00 97.50 89 GLY A O 1
ATOM 663 N N . TRP A 1 90 ? 4.110 -11.142 0.673 1.00 98.00 90 TRP A N 1
ATOM 664 C CA . TRP A 1 90 ? 5.099 -10.900 1.724 1.00 98.00 90 TRP A CA 1
ATOM 665 C C . TRP A 1 90 ? 5.465 -9.421 1.774 1.00 98.00 90 TRP A C 1
ATOM 667 O O . TRP A 1 90 ? 5.941 -8.853 0.791 1.00 98.00 90 TRP A O 1
ATOM 677 N N . ILE A 1 91 ? 5.267 -8.806 2.939 1.00 97.44 91 ILE A N 1
ATOM 678 C CA . ILE A 1 91 ? 5.515 -7.387 3.180 1.00 97.44 91 ILE A CA 1
ATOM 679 C C . ILE A 1 91 ? 6.511 -7.228 4.331 1.00 97.44 91 ILE A C 1
ATOM 681 O O . ILE A 1 91 ? 6.243 -7.567 5.491 1.00 97.44 91 ILE A O 1
ATOM 685 N N . GLY A 1 92 ? 7.684 -6.705 3.984 1.00 94.56 92 GLY A N 1
ATOM 686 C CA . GLY A 1 92 ? 8.845 -6.596 4.853 1.00 94.56 92 GLY A CA 1
ATOM 687 C C . GLY A 1 92 ? 8.722 -5.551 5.963 1.00 94.56 92 GLY A C 1
ATOM 688 O O . GLY A 1 92 ? 7.836 -4.703 5.981 1.00 94.56 92 GLY A O 1
ATOM 689 N N . ARG A 1 93 ? 9.668 -5.609 6.907 1.00 96.06 93 ARG A N 1
ATOM 690 C CA . ARG A 1 93 ? 9.685 -4.779 8.120 1.00 96.06 93 ARG A CA 1
ATOM 691 C C . ARG A 1 93 ? 9.724 -3.276 7.831 1.00 96.06 93 ARG A C 1
ATOM 693 O O . ARG A 1 93 ? 10.459 -2.821 6.959 1.00 96.06 93 ARG A O 1
ATOM 700 N N . GLY A 1 94 ? 9.018 -2.508 8.660 1.00 92.88 94 GLY A N 1
ATOM 701 C CA . GLY A 1 94 ? 8.997 -1.044 8.587 1.00 92.88 94 GLY A CA 1
ATOM 702 C C . GLY A 1 94 ? 8.149 -0.523 7.431 1.00 92.88 94 GLY A C 1
ATOM 703 O O . GLY A 1 94 ? 8.313 0.618 7.025 1.00 92.88 94 GLY A O 1
ATOM 704 N N . PHE A 1 95 ? 7.274 -1.378 6.906 1.00 95.81 95 PHE A N 1
ATOM 705 C CA . PHE A 1 95 ? 6.237 -0.996 5.970 1.00 95.81 95 PHE A CA 1
ATOM 706 C C . PHE A 1 95 ? 5.220 -0.054 6.619 1.00 95.81 95 PHE A C 1
ATOM 708 O O . PHE A 1 95 ? 4.876 -0.235 7.792 1.00 95.81 95 PHE A O 1
ATOM 715 N N . GLU A 1 96 ? 4.709 0.911 5.862 1.00 98.19 96 GLU A N 1
ATOM 716 C CA . GLU A 1 96 ? 3.658 1.820 6.319 1.00 98.19 96 GLU A CA 1
ATOM 717 C C . GLU A 1 96 ? 2.617 2.080 5.224 1.00 98.19 96 GLU A C 1
ATOM 719 O O . GLU A 1 96 ? 2.977 2.415 4.096 1.00 98.19 96 GLU A O 1
ATOM 724 N N . ILE A 1 97 ? 1.330 1.971 5.577 1.00 98.56 97 ILE A N 1
ATOM 725 C CA . ILE A 1 97 ? 0.204 2.453 4.766 1.00 98.56 97 ILE A CA 1
ATOM 726 C C . ILE A 1 97 ? -0.534 3.563 5.510 1.00 98.56 97 ILE A C 1
ATOM 728 O O . ILE A 1 97 ? -0.908 3.396 6.675 1.00 98.56 97 ILE A O 1
ATOM 732 N N . THR A 1 98 ? -0.832 4.650 4.798 1.00 98.38 98 THR A N 1
ATOM 733 C CA . THR A 1 98 ? -1.766 5.692 5.248 1.00 98.38 98 THR A CA 1
ATOM 734 C C . THR A 1 98 ? -2.829 5.980 4.194 1.00 98.38 98 THR A C 1
ATOM 736 O O . THR A 1 98 ? -2.538 6.014 2.996 1.00 98.38 98 THR A O 1
ATOM 739 N N . ALA A 1 99 ? -4.071 6.152 4.646 1.00 98.38 99 ALA A N 1
ATOM 740 C CA . ALA A 1 99 ? -5.164 6.639 3.817 1.00 98.38 99 ALA A CA 1
ATOM 741 C C . ALA A 1 99 ? -6.083 7.558 4.624 1.00 98.38 99 ALA A C 1
ATOM 743 O O . ALA A 1 99 ? -6.366 7.304 5.801 1.00 98.38 99 ALA A O 1
ATOM 744 N N . ALA A 1 100 ? -6.582 8.603 3.972 1.00 97.44 100 ALA A N 1
ATOM 745 C CA . ALA A 1 100 ? -7.540 9.550 4.521 1.00 97.44 100 ALA A CA 1
ATOM 746 C C . ALA A 1 100 ? -8.585 9.938 3.461 1.00 97.44 100 ALA A C 1
ATOM 748 O O . ALA A 1 100 ? -8.453 9.600 2.288 1.00 97.44 100 ALA A O 1
ATOM 749 N N . GLU A 1 101 ? -9.618 10.673 3.882 1.00 97.31 101 GLU A N 1
ATOM 750 C CA . GLU A 1 101 ? -10.608 11.302 2.988 1.00 97.31 101 GLU A CA 1
ATOM 751 C C . GLU A 1 101 ? -11.352 10.323 2.068 1.00 97.31 101 GLU A C 1
ATOM 753 O O . GLU A 1 101 ? -11.5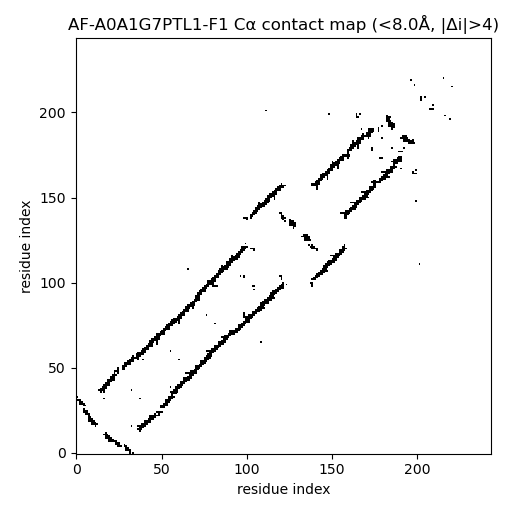21 10.572 0.871 1.00 97.31 101 GLU A O 1
ATOM 758 N N . GLY A 1 102 ? -11.786 9.190 2.620 1.00 98.31 102 GLY A N 1
ATOM 759 C CA . GLY A 1 102 ? -12.569 8.209 1.874 1.00 98.31 102 GLY A CA 1
ATOM 760 C C . GLY A 1 102 ? -11.783 7.434 0.814 1.00 98.31 102 GLY A C 1
ATOM 761 O O . GLY A 1 102 ? -12.382 6.813 -0.062 1.00 98.31 102 GLY A O 1
ATOM 762 N N . GLN A 1 103 ? -10.449 7.515 0.828 1.00 98.69 103 GLN A N 1
ATOM 763 C CA . GLN A 1 103 ? -9.611 6.892 -0.193 1.00 98.69 103 GLN A CA 1
ATOM 764 C C . GLN A 1 103 ? -9.248 5.447 0.133 1.00 98.69 103 GLN A C 1
ATOM 766 O O . GLN A 1 103 ? -9.373 4.969 1.264 1.00 98.69 103 GLN A O 1
ATOM 771 N N . GLN A 1 104 ? -8.780 4.752 -0.901 1.00 98.69 104 GLN A N 1
ATOM 772 C CA . GLN A 1 104 ? -8.464 3.336 -0.852 1.00 98.69 104 GLN A CA 1
ATOM 773 C C . GLN A 1 104 ? -6.995 3.076 -1.183 1.00 98.69 104 GLN A C 1
ATOM 775 O O . GLN A 1 104 ? -6.398 3.767 -2.011 1.00 98.69 104 GLN A O 1
ATOM 780 N N . VAL A 1 105 ? -6.424 2.041 -0.574 1.00 98.88 105 VAL A N 1
ATOM 781 C CA . VAL A 1 105 ? -5.166 1.431 -1.020 1.00 98.88 105 VAL A CA 1
ATOM 782 C C . VAL A 1 105 ? -5.449 -0.027 -1.331 1.00 98.88 105 VAL A C 1
ATOM 784 O O . VAL A 1 105 ? -5.857 -0.783 -0.450 1.00 98.88 105 VAL A O 1
ATOM 787 N N . VAL A 1 106 ? -5.239 -0.410 -2.585 1.00 98.94 106 VAL A N 1
ATOM 788 C CA . VAL A 1 106 ? -5.412 -1.784 -3.057 1.00 98.94 106 VAL A CA 1
ATOM 789 C C . VAL A 1 106 ? -4.049 -2.338 -3.439 1.00 98.94 106 VAL A C 1
ATOM 791 O O . VAL A 1 106 ? -3.348 -1.736 -4.251 1.00 98.94 106 VAL A O 1
ATOM 794 N N . ILE A 1 107 ? -3.691 -3.467 -2.836 1.00 98.94 107 ILE A N 1
ATOM 795 C CA . ILE A 1 107 ? -2.524 -4.281 -3.161 1.00 98.94 107 ILE A CA 1
ATOM 796 C C . ILE A 1 107 ? -3.053 -5.644 -3.583 1.00 98.94 107 ILE A C 1
ATOM 798 O O . ILE A 1 107 ? -3.753 -6.283 -2.795 1.00 98.94 107 ILE A O 1
ATOM 802 N N . GLY A 1 108 ? -2.746 -6.042 -4.813 1.00 98.88 108 GLY A N 1
ATOM 803 C CA . GLY A 1 108 ? -3.167 -7.309 -5.389 1.00 98.88 108 GLY A CA 1
ATOM 804 C C . GLY A 1 108 ? -2.556 -8.525 -4.704 1.00 98.88 108 GLY A C 1
ATOM 805 O O . GLY A 1 108 ? -1.835 -8.434 -3.699 1.00 98.88 108 GLY A O 1
ATOM 806 N N . ASP A 1 109 ? -2.855 -9.679 -5.273 1.00 98.81 109 ASP A N 1
ATOM 807 C CA . ASP A 1 109 ? -2.368 -10.955 -4.787 1.00 98.81 109 ASP A CA 1
ATOM 808 C C . ASP A 1 109 ? -0.867 -11.082 -5.021 1.00 98.81 109 ASP A C 1
ATOM 810 O O . ASP A 1 109 ? -0.272 -10.471 -5.912 1.00 98.81 109 ASP A O 1
ATOM 814 N N . ASP A 1 110 ? -0.235 -11.901 -4.192 1.00 98.44 110 ASP A N 1
ATOM 815 C CA . ASP A 1 110 ? 1.066 -12.470 -4.483 1.00 98.44 110 ASP A CA 1
ATOM 816 C C . ASP A 1 110 ? 2.190 -11.426 -4.664 1.00 98.44 110 ASP A C 1
ATOM 818 O O . ASP A 1 110 ? 3.188 -11.633 -5.360 1.00 98.44 110 ASP A O 1
ATOM 822 N N . CYS A 1 111 ? 2.043 -10.276 -4.006 1.00 98.75 111 CYS A N 1
ATOM 823 C CA . CYS A 1 111 ? 3.015 -9.191 -4.043 1.00 98.75 111 CYS A CA 1
ATOM 824 C C . CYS A 1 111 ? 4.217 -9.452 -3.122 1.00 98.75 111 CYS A C 1
ATOM 826 O O . CYS A 1 111 ? 4.093 -9.991 -2.018 1.00 98.75 111 CYS A O 1
ATOM 828 N N . LEU A 1 112 ? 5.393 -8.988 -3.547 1.00 98.62 112 LEU A N 1
ATOM 829 C CA . LEU A 1 112 ? 6.614 -8.960 -2.746 1.00 98.62 112 LEU A CA 1
ATOM 830 C C . LEU A 1 112 ? 6.999 -7.507 -2.458 1.00 98.62 112 LEU A C 1
ATOM 832 O O . LEU A 1 112 ? 7.547 -6.811 -3.308 1.00 98.62 112 LEU A O 1
ATOM 836 N N . ILE A 1 113 ? 6.743 -7.033 -1.243 1.00 98.56 113 ILE A N 1
ATOM 837 C CA . ILE A 1 113 ? 7.036 -5.653 -0.845 1.00 98.56 113 ILE A CA 1
ATOM 838 C C . ILE A 1 113 ? 8.206 -5.660 0.128 1.00 98.56 113 ILE A C 1
ATOM 840 O O . ILE A 1 113 ? 8.120 -6.158 1.251 1.00 98.56 113 ILE A O 1
ATOM 844 N N . ALA A 1 114 ? 9.333 -5.110 -0.304 1.00 98.19 114 ALA A N 1
ATOM 845 C CA . ALA A 1 114 ? 10.550 -5.098 0.484 1.00 98.19 114 ALA A CA 1
ATOM 846 C C . ALA A 1 114 ? 10.459 -4.137 1.694 1.00 98.19 114 ALA A C 1
ATOM 848 O O . ALA A 1 114 ? 9.606 -3.244 1.731 1.00 98.19 114 ALA A O 1
ATOM 849 N N . PRO A 1 115 ? 11.349 -4.296 2.698 1.00 98.50 115 PRO A N 1
ATOM 850 C CA . PRO A 1 115 ? 11.353 -3.474 3.908 1.00 98.50 115 PRO A CA 1
ATOM 851 C C . PRO A 1 115 ? 11.400 -1.962 3.648 1.00 98.50 115 PRO A C 1
ATOM 853 O O . PRO A 1 115 ? 11.950 -1.512 2.643 1.00 98.50 115 PRO A O 1
ATOM 856 N N . LEU A 1 116 ? 10.909 -1.190 4.620 1.00 98.25 116 LEU A N 1
ATOM 857 C CA . LEU A 1 116 ? 10.890 0.282 4.631 1.00 98.25 116 LEU A CA 1
ATOM 858 C C . LEU A 1 116 ? 10.066 0.935 3.508 1.00 98.25 116 LEU A C 1
ATOM 860 O O . LEU A 1 116 ? 10.213 2.123 3.253 1.00 98.25 116 LEU A O 1
ATOM 864 N N . THR A 1 117 ? 9.205 0.176 2.831 1.00 98.56 117 THR A N 1
ATOM 865 C CA . THR A 1 117 ? 8.319 0.734 1.803 1.00 98.56 117 THR A CA 1
ATOM 866 C C . THR A 1 117 ? 7.185 1.539 2.442 1.00 98.56 117 THR A C 1
ATOM 868 O O . THR A 1 117 ? 6.548 1.074 3.388 1.00 98.56 117 THR A O 1
ATOM 871 N N . ASN A 1 118 ? 6.895 2.719 1.898 1.00 98.44 118 ASN A N 1
ATOM 872 C CA . ASN A 1 118 ? 5.820 3.597 2.357 1.00 98.44 118 ASN A CA 1
ATOM 873 C C . ASN A 1 118 ? 4.771 3.790 1.248 1.00 98.44 118 ASN A C 1
ATOM 875 O O . ASN A 1 118 ? 5.110 4.151 0.121 1.00 98.44 118 ASN A O 1
ATOM 879 N N . ILE A 1 119 ? 3.498 3.539 1.551 1.00 98.75 119 ILE A N 1
ATOM 880 C CA . ILE A 1 119 ? 2.377 3.687 0.615 1.00 98.75 119 ILE A CA 1
ATOM 881 C C . ILE A 1 119 ? 1.377 4.683 1.196 1.00 98.75 119 ILE A C 1
ATOM 883 O O . ILE A 1 119 ? 0.879 4.512 2.311 1.00 98.75 119 ILE A O 1
ATOM 887 N N . ARG A 1 120 ? 1.049 5.727 0.435 1.00 98.31 120 ARG A N 1
ATOM 888 C CA . ARG A 1 120 ? 0.154 6.794 0.894 1.00 98.31 120 ARG A CA 1
ATOM 889 C C . ARG A 1 120 ? -0.933 7.095 -0.119 1.00 98.31 120 ARG A C 1
ATOM 891 O O . ARG A 1 120 ? -0.641 7.344 -1.285 1.00 98.31 120 ARG A O 1
ATOM 898 N N . ALA A 1 121 ? -2.174 7.145 0.353 1.00 98.44 121 ALA A N 1
ATOM 899 C CA . ALA A 1 121 ? -3.304 7.698 -0.391 1.00 98.44 121 ALA A CA 1
ATOM 900 C C . ALA A 1 121 ? -3.601 9.167 -0.023 1.00 98.44 121 ALA A C 1
ATOM 902 O O . ALA A 1 121 ? -4.472 9.779 -0.637 1.00 98.44 121 ALA A O 1
ATOM 903 N N . ASP A 1 122 ? -2.866 9.748 0.931 1.00 97.94 122 ASP A N 1
ATOM 904 C CA . ASP A 1 122 ? -2.992 11.135 1.393 1.00 97.94 122 ASP A CA 1
ATOM 905 C C . ASP A 1 122 ? -1.628 11.812 1.647 1.00 97.94 122 ASP A C 1
ATOM 907 O O . ASP A 1 122 ? -0.603 11.145 1.792 1.00 97.94 122 ASP A O 1
ATOM 911 N N . ASP A 1 123 ? -1.639 13.143 1.761 1.00 96.94 123 ASP A N 1
ATOM 912 C CA . ASP A 1 123 ? -0.457 13.971 2.063 1.00 96.94 123 ASP A CA 1
ATOM 913 C C . ASP A 1 123 ? -0.374 14.408 3.544 1.00 96.94 123 ASP A C 1
ATOM 915 O O . ASP A 1 123 ? 0.468 15.231 3.907 1.00 96.94 123 ASP A O 1
ATOM 919 N N . SER A 1 124 ? -1.244 13.902 4.424 1.00 95.12 124 SER A N 1
ATOM 920 C CA . SER A 1 124 ? -1.521 14.377 5.797 1.00 95.12 124 SER A CA 1
ATOM 921 C C . SER A 1 124 ? -2.079 15.798 5.928 1.00 95.12 124 SER A C 1
ATOM 923 O O . SER A 1 124 ? -2.936 16.037 6.780 1.00 95.12 124 SER A O 1
ATOM 925 N N . HIS A 1 125 ? -1.573 16.757 5.152 1.00 97.25 125 HIS A N 1
ATOM 926 C CA . HIS A 1 125 ? -1.850 18.181 5.325 1.00 97.25 125 HIS A CA 1
ATOM 927 C C . HIS A 1 125 ? -2.357 18.827 4.029 1.00 97.25 125 HIS A C 1
ATOM 929 O O . HIS A 1 125 ? -1.869 18.502 2.943 1.00 97.25 125 HIS A O 1
ATOM 935 N N . PRO A 1 126 ? -3.329 19.754 4.118 1.00 97.88 126 PRO A N 1
ATOM 936 C CA . PRO A 1 126 ? -3.849 20.442 2.949 1.00 97.88 126 PRO A CA 1
ATOM 937 C C . PRO A 1 126 ? -2.848 21.475 2.420 1.00 97.88 126 PRO A C 1
ATOM 939 O O . PRO A 1 126 ? -2.255 22.240 3.180 1.00 97.88 126 PRO A O 1
ATOM 942 N N . LEU A 1 127 ? -2.726 21.526 1.100 1.00 98.12 127 LEU A N 1
ATOM 943 C CA . LEU A 1 127 ? -2.004 22.529 0.334 1.00 98.12 127 LEU A CA 1
ATOM 944 C C . LEU A 1 127 ? -3.019 23.408 -0.393 1.00 98.12 127 LEU A C 1
ATOM 946 O O . LEU A 1 127 ? -3.954 22.892 -1.012 1.00 98.12 127 LEU A O 1
ATOM 950 N N . TYR A 1 128 ? -2.824 24.721 -0.335 1.00 98.50 128 TYR A N 1
ATOM 951 C CA . TYR A 1 128 ? -3.703 25.703 -0.962 1.00 98.50 128 TYR A CA 1
ATOM 952 C C . TYR A 1 128 ? -2.953 26.477 -2.040 1.00 98.50 128 TYR A C 1
ATOM 954 O O . TYR A 1 128 ? -1.777 26.801 -1.881 1.00 98.50 128 TYR A O 1
ATOM 962 N N . ASP A 1 129 ? -3.649 26.781 -3.127 1.00 98.31 129 ASP A N 1
ATOM 963 C CA . ASP A 1 129 ? -3.182 27.714 -4.141 1.00 98.31 129 ASP A CA 1
ATOM 964 C C . ASP A 1 129 ? -3.196 29.146 -3.585 1.00 98.31 129 ASP A C 1
ATOM 966 O O . ASP A 1 129 ? -4.198 29.598 -3.026 1.00 98.31 129 ASP A O 1
ATOM 970 N N . GLY A 1 130 ? -2.079 29.859 -3.735 1.00 98.31 130 GLY A N 1
ATOM 971 C CA . GLY A 1 130 ? -1.887 31.176 -3.123 1.00 98.31 130 GLY A CA 1
ATOM 972 C C . GLY A 1 130 ? -2.709 32.307 -3.748 1.00 98.31 130 GLY A C 1
ATOM 973 O O . GLY A 1 130 ? -2.871 33.344 -3.114 1.00 98.31 130 GLY A O 1
ATOM 974 N N . LEU A 1 131 ? -3.231 32.128 -4.967 1.00 98.06 131 LEU A N 1
ATOM 975 C CA . LEU A 1 131 ? -4.016 33.149 -5.670 1.00 98.06 131 LEU A CA 1
ATOM 976 C C . LEU A 1 131 ? -5.517 32.968 -5.443 1.00 98.06 131 LEU A C 1
ATOM 978 O O . LEU A 1 131 ? -6.249 33.932 -5.247 1.00 98.06 131 LEU A O 1
ATOM 982 N N . THR A 1 132 ? -5.979 31.722 -5.481 1.00 98.31 132 THR A N 1
ATOM 983 C CA . THR A 1 132 ? -7.400 31.368 -5.408 1.00 98.31 132 THR A CA 1
ATOM 984 C C . THR A 1 132 ? -7.843 30.951 -4.009 1.00 98.31 132 THR A C 1
ATOM 986 O O . THR A 1 132 ? -9.043 30.866 -3.756 1.00 98.31 132 THR A O 1
ATOM 989 N N . GLY A 1 133 ? -6.905 30.626 -3.111 1.00 98.12 133 GLY A N 1
ATOM 990 C CA . GLY A 1 133 ? -7.191 30.073 -1.785 1.00 98.12 133 GLY A CA 1
ATOM 991 C C . GLY A 1 133 ? -7.793 28.663 -1.813 1.00 98.12 133 GLY A C 1
ATOM 992 O O . GLY A 1 133 ? -8.204 28.143 -0.776 1.00 98.12 133 GLY A O 1
ATOM 993 N N . ARG A 1 134 ? -7.880 28.020 -2.985 1.00 98.44 134 ARG A N 1
ATOM 994 C CA . ARG A 1 134 ? -8.475 26.686 -3.136 1.00 98.44 134 ARG A CA 1
ATOM 995 C C . ARG A 1 134 ? -7.470 25.604 -2.766 1.00 98.44 134 ARG A C 1
ATOM 997 O O . ARG A 1 134 ? -6.292 25.706 -3.093 1.00 98.44 134 ARG A O 1
ATOM 1004 N N . ARG A 1 135 ? -7.943 24.529 -2.131 1.00 98.19 135 ARG A N 1
ATOM 1005 C CA . ARG A 1 135 ? -7.113 23.346 -1.872 1.00 98.19 135 ARG A CA 1
ATOM 1006 C C . ARG A 1 135 ? -6.749 22.639 -3.181 1.00 98.19 135 ARG A C 1
ATOM 1008 O O . ARG A 1 135 ? -7.622 22.439 -4.023 1.00 98.19 135 ARG A O 1
ATOM 1015 N N . ILE A 1 136 ? -5.491 22.211 -3.306 1.00 97.88 136 ILE A N 1
ATOM 1016 C CA . ILE A 1 136 ? -4.931 21.613 -4.531 1.00 97.88 136 ILE A CA 1
ATOM 1017 C C . ILE A 1 136 ? -4.401 20.182 -4.377 1.00 97.88 136 ILE A C 1
ATOM 1019 O O . ILE A 1 136 ? -4.019 19.573 -5.371 1.00 97.88 136 ILE A O 1
ATOM 1023 N N . ASN A 1 137 ? -4.416 19.614 -3.170 1.00 97.62 137 ASN A N 1
ATOM 1024 C CA . ASN A 1 137 ? -3.992 18.230 -2.920 1.00 97.62 137 ASN A CA 1
ATOM 1025 C C . ASN A 1 137 ? -5.071 17.381 -2.205 1.00 97.62 137 ASN A C 1
ATOM 1027 O O . ASN A 1 137 ? -4.873 16.895 -1.085 1.00 97.62 137 ASN A O 1
ATOM 1031 N N . PRO A 1 138 ? -6.269 17.215 -2.791 1.00 98.06 138 PRO A N 1
ATOM 1032 C CA . PRO A 1 138 ? -7.187 16.198 -2.290 1.00 98.06 138 PRO A CA 1
ATOM 1033 C C . PRO A 1 138 ? -6.521 14.813 -2.352 1.00 98.06 138 PRO A C 1
ATOM 1035 O O . PRO A 1 138 ? -5.769 14.517 -3.286 1.00 98.06 138 PRO A O 1
ATOM 1038 N N . SER A 1 139 ? -6.802 13.974 -1.355 1.00 98.44 139 SER A N 1
ATOM 1039 C CA . SER A 1 139 ? -6.301 12.596 -1.296 1.00 98.44 139 SER A CA 1
ATOM 1040 C C . SER A 1 139 ? -6.759 11.794 -2.517 1.00 98.44 139 SER A C 1
ATOM 1042 O O . SER A 1 139 ? -7.815 12.062 -3.096 1.00 98.44 139 SER A O 1
ATOM 1044 N N . ARG A 1 140 ? -5.974 10.792 -2.923 1.00 98.69 140 ARG A N 1
ATOM 1045 C CA . ARG A 1 140 ? -6.278 9.946 -4.085 1.00 98.69 140 ARG A CA 1
ATOM 1046 C C . ARG A 1 140 ? -5.895 8.500 -3.822 1.00 98.69 140 ARG A C 1
ATOM 1048 O O . ARG A 1 140 ? -4.786 8.221 -3.373 1.00 98.69 140 ARG A O 1
ATOM 1055 N N . SER A 1 141 ? -6.797 7.597 -4.188 1.00 98.81 141 SER A N 1
ATOM 1056 C CA . SER A 1 141 ? -6.608 6.154 -4.040 1.00 98.81 141 SER A CA 1
ATOM 1057 C C . SER A 1 141 ? -5.367 5.633 -4.778 1.00 98.81 141 SER A C 1
ATOM 1059 O O . SER A 1 141 ? -4.976 6.167 -5.818 1.00 98.81 141 SER A O 1
ATOM 1061 N N . VAL A 1 142 ? -4.755 4.584 -4.233 1.00 98.94 142 VAL A N 1
ATOM 1062 C CA . VAL A 1 142 ? -3.577 3.901 -4.786 1.00 98.94 142 VAL A CA 1
ATOM 1063 C C . VAL A 1 142 ? -3.962 2.490 -5.211 1.00 98.94 142 VAL A C 1
ATOM 1065 O O . VAL A 1 142 ? -4.637 1.779 -4.467 1.00 98.94 142 VAL A O 1
ATOM 1068 N N . HIS A 1 143 ? -3.498 2.082 -6.392 1.00 98.94 143 HIS A N 1
ATOM 1069 C CA . HIS A 1 143 ? -3.730 0.744 -6.931 1.00 98.94 143 HIS A CA 1
ATOM 1070 C C . HIS A 1 143 ? -2.408 0.076 -7.303 1.00 98.94 143 HIS A C 1
ATOM 1072 O O . HIS A 1 143 ? -1.635 0.612 -8.099 1.00 98.94 143 HIS A O 1
ATOM 1078 N N . ILE A 1 144 ? -2.171 -1.099 -6.737 1.00 98.94 144 ILE A N 1
ATOM 1079 C CA . ILE A 1 144 ? -1.039 -1.973 -7.018 1.00 98.94 144 ILE A CA 1
ATOM 1080 C C . ILE A 1 144 ? -1.636 -3.312 -7.443 1.00 98.94 144 ILE A C 1
ATOM 1082 O O . ILE A 1 144 ? -2.412 -3.888 -6.683 1.00 98.94 144 ILE A O 1
ATOM 1086 N N . GLY A 1 145 ? -1.331 -3.740 -8.666 1.00 98.88 145 GLY A N 1
ATOM 1087 C CA . GLY A 1 145 ? -1.834 -4.980 -9.250 1.00 98.88 145 GLY A CA 1
ATOM 1088 C C . GLY A 1 145 ? -1.270 -6.236 -8.593 1.00 98.88 145 GLY A C 1
ATOM 1089 O O . GLY A 1 145 ? -0.587 -6.177 -7.567 1.00 98.88 145 GLY A O 1
ATOM 1090 N N . ASP A 1 146 ? -1.551 -7.370 -9.217 1.00 98.75 146 ASP A N 1
ATOM 1091 C CA . ASP A 1 146 ? -1.124 -8.682 -8.752 1.00 98.75 146 ASP A CA 1
ATOM 1092 C C . ASP A 1 146 ? 0.340 -8.937 -9.101 1.00 98.75 146 ASP A C 1
ATOM 1094 O O . ASP A 1 146 ? 0.878 -8.420 -10.086 1.00 98.75 146 ASP A O 1
ATOM 1098 N N . HIS A 1 147 ? 0.997 -9.764 -8.294 1.00 98.38 147 HIS A N 1
ATOM 1099 C CA . HIS A 1 147 ? 2.373 -10.181 -8.509 1.00 98.38 147 HIS A CA 1
ATOM 1100 C C . HIS A 1 147 ? 3.317 -8.986 -8.728 1.00 98.38 147 HIS A C 1
ATOM 1102 O O . HIS A 1 147 ? 4.136 -8.979 -9.643 1.00 98.38 147 HIS A O 1
ATOM 1108 N N . VAL A 1 148 ? 3.223 -7.941 -7.903 1.00 98.88 148 VAL A N 1
ATOM 1109 C CA . VAL A 1 148 ? 4.135 -6.785 -7.968 1.00 98.88 148 VAL A CA 1
ATOM 1110 C C . VAL A 1 148 ? 5.304 -6.965 -7.004 1.00 98.88 148 VAL A C 1
ATOM 1112 O O . VAL A 1 148 ? 5.115 -7.318 -5.838 1.00 98.88 148 VAL A O 1
ATOM 1115 N N . TRP A 1 149 ? 6.519 -6.647 -7.458 1.00 98.88 149 TRP A N 1
ATOM 1116 C CA . TRP A 1 149 ? 7.692 -6.537 -6.589 1.00 98.88 149 TRP A CA 1
ATOM 1117 C C . TRP A 1 149 ? 8.068 -5.071 -6.360 1.00 98.88 149 TRP A C 1
ATOM 1119 O O . TRP A 1 149 ? 8.498 -4.367 -7.271 1.00 98.88 149 TRP A O 1
ATOM 1129 N N . ILE A 1 150 ? 7.955 -4.604 -5.116 1.00 98.81 150 ILE A N 1
ATOM 1130 C CA . ILE A 1 150 ? 8.389 -3.262 -4.715 1.00 98.81 150 ILE A CA 1
ATOM 1131 C C . ILE A 1 150 ? 9.716 -3.356 -3.963 1.00 98.81 150 ILE A C 1
ATOM 1133 O O . ILE A 1 150 ? 9.806 -3.980 -2.904 1.00 98.81 150 ILE A O 1
ATOM 1137 N N . GLY A 1 151 ? 10.754 -2.732 -4.517 1.00 98.56 151 GLY A N 1
ATOM 1138 C CA . GLY A 1 151 ? 12.097 -2.675 -3.952 1.00 98.56 151 GLY A CA 1
ATOM 1139 C C . GLY A 1 151 ? 12.155 -1.913 -2.630 1.00 98.56 151 GLY A C 1
ATOM 1140 O O . GLY A 1 151 ? 11.290 -1.095 -2.318 1.00 98.56 151 GLY A O 1
ATOM 1141 N N . ARG A 1 152 ? 13.195 -2.185 -1.834 1.00 98.56 152 ARG A N 1
ATOM 1142 C CA . ARG A 1 152 ? 13.328 -1.655 -0.465 1.00 98.56 152 ARG A CA 1
ATOM 1143 C C . ARG A 1 152 ? 13.281 -0.132 -0.472 1.00 98.56 152 ARG A C 1
ATOM 1145 O O . ARG A 1 152 ? 13.886 0.483 -1.352 1.00 98.56 152 ARG A O 1
ATOM 1152 N N . ASP A 1 153 ? 12.678 0.443 0.568 1.00 98.44 153 ASP A N 1
ATOM 1153 C CA . ASP A 1 153 ? 12.700 1.890 0.827 1.00 98.44 153 ASP A CA 1
ATOM 1154 C C . ASP A 1 153 ? 12.042 2.716 -0.297 1.00 98.44 153 ASP A C 1
ATOM 1156 O O . ASP A 1 153 ? 12.395 3.869 -0.533 1.00 98.44 153 ASP A O 1
ATOM 1160 N N . SER A 1 154 ? 11.118 2.097 -1.042 1.00 98.81 154 SER A N 1
ATOM 1161 C CA . SER A 1 154 ? 10.335 2.767 -2.084 1.00 98.81 154 SER A CA 1
ATOM 1162 C C . SER A 1 154 ? 9.145 3.518 -1.492 1.00 98.81 154 SER A C 1
ATOM 1164 O O . SER A 1 154 ? 8.643 3.182 -0.418 1.00 98.81 154 SER A O 1
ATOM 1166 N N . VAL A 1 155 ? 8.657 4.514 -2.226 1.00 98.69 155 VAL A N 1
ATOM 1167 C CA . VAL A 1 155 ? 7.504 5.333 -1.845 1.00 98.69 155 VAL A CA 1
ATOM 1168 C C . VAL A 1 155 ? 6.461 5.314 -2.959 1.00 98.69 155 VAL A C 1
ATOM 1170 O O . VAL A 1 155 ? 6.781 5.554 -4.123 1.00 98.69 155 VAL A O 1
ATOM 1173 N N . VAL A 1 156 ? 5.202 5.061 -2.607 1.00 98.81 156 VAL A N 1
ATOM 1174 C CA . VAL A 1 156 ? 4.058 5.097 -3.528 1.00 98.81 156 VAL A CA 1
ATOM 1175 C C . VAL A 1 156 ? 3.111 6.212 -3.090 1.00 98.81 156 VAL A C 1
ATOM 1177 O O . VAL A 1 156 ? 2.528 6.140 -2.010 1.00 98.81 156 VAL A O 1
ATOM 1180 N N . LEU A 1 157 ? 2.990 7.258 -3.913 1.00 98.75 157 LEU A N 1
ATOM 1181 C CA . LEU A 1 157 ? 2.269 8.494 -3.577 1.00 98.75 157 LEU A CA 1
ATOM 1182 C C . LEU A 1 157 ? 0.788 8.478 -4.009 1.00 98.75 157 LEU A C 1
ATOM 1184 O O . LEU A 1 157 ? 0.406 7.646 -4.841 1.00 98.75 157 LEU A O 1
ATOM 1188 N N . PRO A 1 158 ? -0.042 9.428 -3.527 1.00 98.75 158 PRO A N 1
ATOM 1189 C CA . PRO A 1 158 ? -1.474 9.448 -3.816 1.00 98.75 158 PRO A CA 1
ATOM 1190 C C . PRO A 1 158 ? -1.790 9.442 -5.314 1.00 98.75 158 PRO A C 1
ATOM 1192 O O . PRO A 1 158 ? -1.221 10.217 -6.091 1.00 98.75 158 PRO A O 1
ATOM 1195 N N . GLY A 1 159 ? -2.740 8.600 -5.726 1.00 98.56 159 GLY A N 1
ATOM 1196 C CA . GLY A 1 159 ? -3.161 8.459 -7.125 1.00 98.56 159 GLY A CA 1
ATOM 1197 C C . GLY A 1 159 ? -2.248 7.583 -7.988 1.00 98.56 159 GLY A C 1
ATOM 1198 O O . GLY A 1 159 ? -2.438 7.536 -9.203 1.00 98.56 159 GLY A O 1
ATOM 1199 N N . SER A 1 160 ? -1.239 6.935 -7.401 1.00 98.75 160 SER A N 1
ATOM 1200 C CA . SER A 1 160 ? -0.340 6.031 -8.125 1.00 98.75 160 SER A CA 1
ATOM 1201 C C . SER A 1 160 ? -1.046 4.758 -8.595 1.00 98.75 160 SER A C 1
ATOM 1203 O O . SER A 1 160 ? -1.928 4.227 -7.915 1.00 98.75 160 SER A O 1
ATOM 1205 N N . ARG A 1 161 ? -0.614 4.254 -9.756 1.00 98.75 161 ARG A N 1
ATOM 1206 C CA . ARG A 1 161 ? -1.057 2.985 -10.348 1.00 98.75 161 ARG A CA 1
ATOM 1207 C C . ARG A 1 161 ? 0.161 2.161 -10.759 1.00 98.75 161 ARG A C 1
ATOM 1209 O O . ARG A 1 161 ? 1.013 2.674 -11.487 1.00 98.75 161 ARG A O 1
ATOM 1216 N N . ILE A 1 162 ? 0.233 0.921 -10.287 1.00 98.88 162 ILE A N 1
ATOM 1217 C CA . ILE A 1 162 ? 1.272 -0.055 -10.629 1.00 98.88 162 ILE A CA 1
ATOM 1218 C C . ILE A 1 162 ? 0.580 -1.292 -11.195 1.00 98.88 162 ILE A C 1
ATOM 1220 O O . ILE A 1 162 ? -0.281 -1.862 -10.530 1.00 98.88 162 ILE A O 1
ATOM 1224 N N . GLY A 1 163 ? 0.932 -1.654 -12.424 1.00 98.69 163 GLY A N 1
ATOM 1225 C CA . GLY A 1 163 ? 0.368 -2.780 -13.155 1.00 98.69 163 GLY A CA 1
ATOM 1226 C C . GLY A 1 163 ? 0.839 -4.144 -12.657 1.00 98.69 163 GLY A C 1
ATOM 1227 O O . GLY A 1 163 ? 1.783 -4.243 -11.871 1.00 98.69 163 GLY A O 1
ATOM 1228 N N . ASN A 1 164 ? 0.187 -5.198 -13.136 1.00 98.25 164 ASN A N 1
ATOM 1229 C CA . ASN A 1 164 ? 0.458 -6.576 -12.729 1.00 98.25 164 ASN A CA 1
ATOM 1230 C C . ASN A 1 164 ? 1.863 -7.016 -13.151 1.00 98.25 164 ASN A C 1
ATOM 1232 O O . ASN A 1 164 ? 2.345 -6.638 -14.220 1.00 98.25 164 ASN A O 1
ATOM 1236 N N . GLY A 1 165 ? 2.552 -7.811 -12.334 1.00 98.00 165 GLY A N 1
ATOM 1237 C CA . GLY A 1 165 ? 3.892 -8.305 -12.674 1.00 98.00 165 GLY A CA 1
ATOM 1238 C C . GLY A 1 165 ? 4.984 -7.226 -12.689 1.00 98.00 165 GLY A C 1
ATOM 1239 O O . GLY A 1 165 ? 6.124 -7.514 -13.056 1.00 98.00 165 GLY A O 1
ATOM 1240 N N . ALA A 1 166 ? 4.664 -5.973 -12.346 1.00 98.75 166 ALA A N 1
ATOM 1241 C CA . ALA A 1 166 ? 5.617 -4.874 -12.398 1.00 98.75 166 ALA A CA 1
ATOM 1242 C C . ALA A 1 166 ? 6.655 -4.954 -11.269 1.00 98.75 166 ALA A C 1
ATOM 1244 O O . ALA A 1 166 ? 6.413 -5.494 -10.187 1.00 98.75 166 ALA A O 1
ATOM 1245 N N . VAL A 1 167 ? 7.816 -4.346 -11.514 1.00 98.88 167 VAL A N 1
ATOM 1246 C CA . VAL A 1 167 ? 8.903 -4.225 -10.542 1.00 98.88 167 VAL A CA 1
ATOM 1247 C C . VAL A 1 167 ? 9.238 -2.754 -10.335 1.00 98.88 167 VAL A C 1
ATOM 1249 O O . VAL A 1 167 ? 9.572 -2.038 -11.281 1.00 98.88 167 VAL A O 1
ATOM 1252 N N . ILE A 1 168 ? 9.209 -2.309 -9.082 1.00 98.94 168 ILE A N 1
ATOM 1253 C CA . ILE A 1 168 ? 9.743 -1.012 -8.667 1.00 98.94 168 ILE A CA 1
ATOM 1254 C C . ILE A 1 168 ? 11.134 -1.235 -8.084 1.00 98.94 168 ILE A C 1
ATOM 1256 O O . ILE A 1 168 ? 11.306 -2.006 -7.142 1.00 98.94 168 ILE A O 1
ATOM 1260 N N . GLY A 1 169 ? 12.142 -0.564 -8.635 1.00 98.62 169 GLY A N 1
ATOM 1261 C CA . GLY A 1 169 ? 13.507 -0.633 -8.121 1.00 98.62 169 GLY A CA 1
ATOM 1262 C C . GLY A 1 169 ? 13.634 -0.100 -6.693 1.00 98.62 169 GLY A C 1
ATOM 1263 O O . GLY A 1 169 ? 12.765 0.605 -6.188 1.00 98.62 169 GLY A O 1
ATOM 1264 N N . PHE A 1 170 ? 14.757 -0.409 -6.043 1.00 98.31 170 PHE A N 1
ATOM 1265 C CA . PHE A 1 170 ? 15.084 0.132 -4.721 1.00 98.31 170 PHE A CA 1
ATOM 1266 C C . PHE A 1 170 ? 14.981 1.659 -4.701 1.00 98.31 170 PHE A C 1
ATOM 1268 O O . PHE A 1 170 ? 15.481 2.326 -5.610 1.00 98.31 170 PHE A O 1
ATOM 1275 N N . ARG A 1 171 ? 14.387 2.202 -3.631 1.00 98.50 171 ARG A N 1
ATOM 1276 C CA . ARG A 1 171 ? 14.200 3.647 -3.432 1.00 98.50 171 ARG A CA 1
ATOM 1277 C C . ARG A 1 171 ? 13.434 4.322 -4.577 1.00 98.50 171 ARG A C 1
ATOM 1279 O O . ARG A 1 171 ? 13.657 5.499 -4.867 1.00 98.50 171 ARG A O 1
ATOM 1286 N N . GLY A 1 172 ? 12.551 3.580 -5.247 1.00 98.62 172 GLY A N 1
ATOM 1287 C CA . GLY A 1 172 ? 11.700 4.112 -6.303 1.00 98.62 172 GLY A CA 1
ATOM 1288 C C . GLY A 1 172 ? 10.589 4.995 -5.736 1.00 98.62 172 GLY A C 1
ATOM 1289 O O . GLY A 1 172 ? 9.977 4.638 -4.733 1.00 98.62 172 GLY A O 1
ATOM 1290 N N . MET A 1 173 ? 10.302 6.132 -6.377 1.00 98.75 173 MET A N 1
ATOM 1291 C CA . MET A 1 173 ? 9.150 6.977 -6.029 1.00 98.75 173 MET A CA 1
ATOM 1292 C C . MET A 1 173 ? 8.100 6.946 -7.138 1.00 98.75 173 MET A C 1
ATOM 1294 O O . MET A 1 173 ? 8.292 7.526 -8.210 1.00 98.75 173 MET A O 1
ATOM 1298 N N . VAL A 1 174 ? 6.985 6.272 -6.878 1.00 98.81 174 VAL A N 1
ATOM 1299 C CA . VAL A 1 174 ? 5.856 6.182 -7.808 1.00 98.81 174 VAL A CA 1
ATOM 1300 C C . VAL A 1 174 ? 4.908 7.350 -7.567 1.00 98.81 174 VAL A C 1
ATOM 1302 O O . VAL A 1 174 ? 4.581 7.673 -6.424 1.00 98.81 174 VAL A O 1
ATOM 1305 N N . THR A 1 175 ? 4.477 7.993 -8.652 1.00 98.50 175 THR A N 1
ATOM 1306 C CA . THR A 1 175 ? 3.564 9.139 -8.623 1.00 98.50 175 THR A CA 1
ATOM 1307 C C . THR A 1 175 ? 2.415 8.933 -9.606 1.00 98.50 175 THR A C 1
ATOM 1309 O O . THR A 1 175 ? 2.548 8.232 -10.609 1.00 98.50 175 THR A O 1
ATOM 1312 N N . SER A 1 176 ? 1.293 9.625 -9.386 1.00 97.12 176 SER A N 1
ATOM 1313 C CA . SER A 1 176 ? 0.144 9.583 -10.305 1.00 97.12 176 SER A CA 1
ATOM 1314 C C . SER A 1 176 ? 0.462 10.025 -11.738 1.00 97.12 176 SER A C 1
ATOM 1316 O O . SER A 1 176 ? -0.274 9.697 -12.658 1.00 97.12 176 SER A O 1
ATOM 1318 N N . SER A 1 177 ? 1.506 10.838 -11.932 1.00 97.31 177 SER A N 1
ATOM 1319 C CA . SER A 1 177 ? 1.889 11.360 -13.250 1.00 97.31 177 SER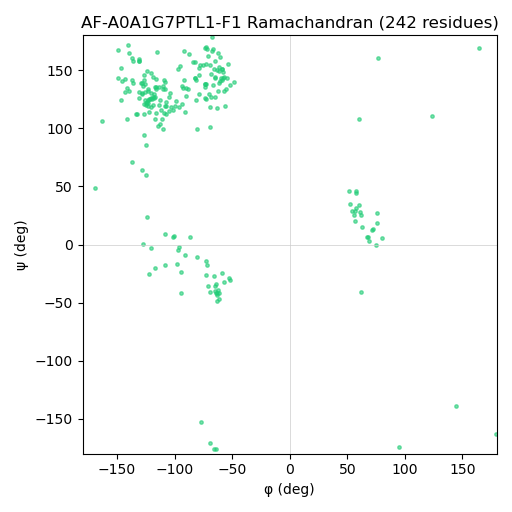 A CA 1
ATOM 1320 C C . SER A 1 177 ? 2.699 10.365 -14.080 1.00 97.31 177 SER A C 1
ATOM 1322 O O . SER A 1 177 ? 2.920 10.607 -15.265 1.00 97.31 177 SER A O 1
ATOM 1324 N N . ARG A 1 178 ? 3.154 9.263 -13.475 1.00 96.06 178 ARG A N 1
ATOM 1325 C CA . ARG A 1 178 ? 3.944 8.216 -14.128 1.00 96.06 178 ARG A CA 1
ATOM 1326 C C . ARG A 1 178 ? 3.434 6.836 -13.698 1.00 96.06 178 ARG A C 1
ATOM 1328 O O . ARG A 1 178 ? 4.109 6.168 -12.913 1.00 96.06 178 ARG A O 1
ATOM 1335 N N . PRO A 1 179 ? 2.238 6.418 -14.164 1.00 97.50 179 PRO A N 1
ATOM 1336 C CA . PRO A 1 179 ? 1.746 5.073 -13.893 1.00 97.50 179 PRO A CA 1
ATOM 1337 C C . PRO A 1 179 ? 2.729 4.036 -14.448 1.00 97.50 179 PRO A C 1
ATOM 1339 O O . PRO A 1 179 ? 3.313 4.232 -15.516 1.00 97.50 179 PRO A O 1
ATOM 1342 N N . VAL A 1 180 ? 2.916 2.941 -13.716 1.00 98.75 180 VAL A N 1
ATOM 1343 C CA . VAL A 1 180 ? 3.797 1.841 -14.120 1.00 98.75 180 VAL A CA 1
ATOM 1344 C C . VAL A 1 180 ? 2.937 0.771 -14.794 1.00 98.75 180 VAL A C 1
ATOM 1346 O O . VAL A 1 180 ? 2.035 0.262 -14.134 1.00 98.75 180 VAL A O 1
ATOM 1349 N N . PRO A 1 181 ? 3.161 0.451 -16.082 1.00 98.31 181 PRO A N 1
ATOM 1350 C CA . PRO A 1 181 ? 2.392 -0.577 -16.783 1.00 98.31 181 PRO A CA 1
ATOM 1351 C C . PRO A 1 181 ? 2.640 -1.983 -16.236 1.00 98.31 181 PRO A C 1
ATOM 1353 O O . PRO A 1 181 ? 3.615 -2.218 -15.517 1.00 98.31 181 PRO A O 1
ATOM 1356 N N . ASP A 1 182 ? 1.796 -2.920 -16.655 1.00 97.31 182 ASP A N 1
ATOM 1357 C CA . ASP A 1 182 ? 2.001 -4.348 -16.431 1.00 97.31 182 ASP A CA 1
ATOM 1358 C C . ASP A 1 182 ? 3.374 -4.786 -16.967 1.00 97.31 182 ASP A C 1
ATOM 1360 O O . ASP A 1 182 ? 3.862 -4.280 -17.986 1.00 97.31 182 ASP A O 1
ATOM 1364 N N . ARG A 1 183 ? 4.019 -5.718 -16.256 1.00 96.56 183 ARG A N 1
ATOM 1365 C CA . ARG A 1 183 ? 5.296 -6.342 -16.642 1.00 96.56 183 ARG A CA 1
ATOM 1366 C C . ARG A 1 183 ? 6.387 -5.318 -16.982 1.00 96.56 183 ARG A C 1
ATOM 1368 O O . ARG A 1 183 ? 7.214 -5.531 -17.876 1.00 96.56 183 ARG A O 1
ATOM 1375 N N . ALA A 1 184 ? 6.400 -4.186 -16.281 1.00 98.31 184 ALA A N 1
ATOM 1376 C CA . ALA A 1 184 ? 7.401 -3.140 -16.442 1.00 98.31 184 ALA A CA 1
ATOM 1377 C C . ALA A 1 184 ? 8.354 -3.080 -15.243 1.00 98.31 184 ALA A C 1
ATOM 1379 O O . ALA A 1 184 ? 7.933 -3.147 -14.091 1.00 98.31 184 ALA A O 1
ATOM 1380 N N . LEU A 1 185 ? 9.643 -2.877 -15.515 1.00 98.81 185 LEU A N 1
ATOM 1381 C CA . LEU A 1 185 ? 10.627 -2.475 -14.513 1.00 98.81 185 LEU A CA 1
ATOM 1382 C C . LEU A 1 185 ? 10.737 -0.952 -14.524 1.00 98.81 185 LEU A C 1
ATOM 1384 O O . LEU A 1 185 ? 11.108 -0.362 -15.546 1.00 98.81 185 LEU A O 1
ATOM 1388 N N . ALA A 1 186 ? 10.460 -0.325 -13.384 1.00 98.81 186 ALA A N 1
ATOM 1389 C CA . ALA A 1 186 ? 10.554 1.114 -13.200 1.00 98.81 186 ALA A CA 1
ATOM 1390 C C . ALA A 1 186 ? 11.497 1.472 -12.043 1.00 98.81 186 ALA A C 1
ATOM 1392 O O . ALA A 1 186 ? 11.424 0.892 -10.962 1.00 98.81 186 ALA A O 1
ATOM 1393 N N . VAL A 1 187 ? 12.394 2.437 -12.254 1.00 98.75 187 VAL A N 1
ATOM 1394 C CA . VAL A 1 187 ? 13.430 2.824 -11.275 1.00 98.75 187 VAL A CA 1
ATOM 1395 C C . VAL A 1 187 ? 13.562 4.343 -11.166 1.00 98.75 187 VAL A C 1
ATOM 1397 O O . VAL A 1 187 ? 13.206 5.062 -12.097 1.00 98.75 187 VAL A O 1
ATOM 1400 N N . GLY A 1 188 ? 14.096 4.837 -10.046 1.00 98.25 188 GLY A N 1
ATOM 1401 C CA . GLY A 1 188 ? 14.372 6.263 -9.827 1.00 98.25 188 GLY A CA 1
ATOM 1402 C C . GLY A 1 188 ? 13.265 7.029 -9.093 1.00 98.25 188 GLY A C 1
ATOM 1403 O O . GLY A 1 188 ? 12.296 6.452 -8.604 1.00 98.25 188 GLY A O 1
ATOM 1404 N N . SER A 1 189 ? 13.426 8.350 -8.987 1.00 97.50 189 SER A N 1
ATOM 1405 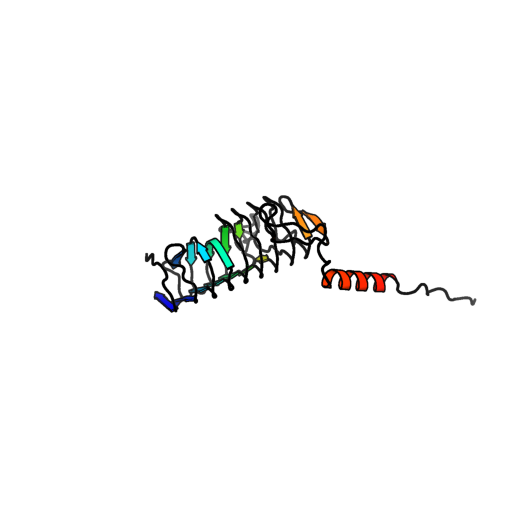C CA . SER A 1 189 ? 12.518 9.227 -8.240 1.00 97.50 189 SER A CA 1
ATOM 1406 C C . SER A 1 189 ? 12.302 10.565 -8.972 1.00 97.50 189 SER A C 1
ATOM 1408 O O . SER A 1 189 ? 13.225 11.379 -9.018 1.00 97.50 189 SER A O 1
ATOM 1410 N N . PRO A 1 190 ? 11.113 10.811 -9.565 1.00 97.94 190 PRO A N 1
ATOM 1411 C CA . PRO A 1 190 ? 10.043 9.840 -9.808 1.00 97.94 190 PRO A CA 1
ATOM 1412 C C . PRO A 1 190 ? 10.502 8.702 -10.726 1.00 97.94 190 PRO A C 1
ATOM 1414 O O . PRO A 1 190 ? 11.371 8.912 -11.577 1.00 97.94 190 PRO A O 1
ATOM 1417 N N . VAL A 1 191 ? 9.891 7.523 -10.599 1.00 98.50 191 VAL A N 1
ATOM 1418 C CA . VAL A 1 191 ? 10.275 6.352 -11.399 1.00 98.50 191 VAL A CA 1
ATOM 1419 C C . VAL A 1 191 ? 10.152 6.602 -12.906 1.00 98.50 191 VAL A C 1
ATOM 1421 O O . VAL A 1 191 ? 9.327 7.396 -13.372 1.00 98.50 191 VAL A O 1
ATOM 1424 N N . GLN A 1 192 ? 10.980 5.904 -13.676 1.00 98.38 192 GLN A N 1
ATOM 1425 C CA . GLN A 1 192 ? 10.896 5.788 -15.127 1.00 98.38 192 GLN A CA 1
ATOM 1426 C C . GLN A 1 192 ? 10.939 4.314 -15.515 1.00 98.38 192 GLN A C 1
ATOM 1428 O O . GLN A 1 192 ? 11.719 3.548 -14.948 1.00 98.38 192 GLN A O 1
ATOM 1433 N N . VAL A 1 193 ? 10.108 3.926 -16.483 1.00 98.69 193 VAL A N 1
ATOM 1434 C CA . VAL A 1 193 ? 10.134 2.575 -17.052 1.00 98.69 193 VAL A CA 1
ATOM 1435 C C . VAL A 1 193 ? 11.424 2.407 -17.853 1.00 98.69 193 VAL A C 1
ATOM 1437 O O . VAL A 1 193 ? 11.638 3.120 -18.830 1.00 98.69 193 VAL A O 1
ATOM 1440 N N . VAL A 1 194 ? 12.263 1.455 -17.446 1.00 98.56 194 VAL A N 1
ATOM 1441 C CA . VAL A 1 194 ? 13.548 1.137 -18.097 1.00 98.56 194 VAL A CA 1
ATOM 1442 C C . VAL A 1 194 ? 13.513 -0.187 -18.854 1.00 98.56 194 VAL A C 1
ATOM 1444 O O . VAL A 1 194 ? 14.349 -0.431 -19.720 1.00 98.56 194 VAL A O 1
ATOM 1447 N N . ARG A 1 195 ? 12.531 -1.046 -18.562 1.00 98.19 195 ARG A N 1
ATOM 1448 C CA . ARG A 1 195 ? 12.304 -2.300 -19.283 1.00 98.19 195 ARG A CA 1
ATOM 1449 C C . ARG A 1 195 ? 10.816 -2.642 -19.279 1.00 98.19 195 ARG A C 1
ATOM 1451 O O . ARG A 1 195 ? 10.133 -2.406 -18.287 1.00 98.19 195 ARG A O 1
ATOM 1458 N N . ARG A 1 196 ? 10.333 -3.197 -20.389 1.00 95.75 196 ARG A N 1
ATOM 1459 C CA . ARG A 1 196 ? 8.995 -3.791 -20.536 1.00 95.75 196 ARG A CA 1
ATOM 1460 C C . ARG A 1 196 ? 9.122 -5.287 -20.800 1.00 95.75 196 ARG A C 1
ATOM 1462 O O . ARG A 1 196 ? 10.209 -5.737 -21.171 1.00 95.75 196 ARG A O 1
ATOM 1469 N N . ASN A 1 197 ? 8.011 -6.001 -20.655 1.00 93.62 197 ASN A N 1
ATOM 1470 C CA . ASN A 1 197 ? 7.897 -7.441 -20.882 1.00 93.62 197 ASN A CA 1
ATOM 1471 C C . ASN A 1 197 ? 8.885 -8.224 -20.009 1.00 93.62 197 ASN A C 1
ATOM 1473 O O . ASN A 1 197 ? 9.630 -9.074 -20.490 1.00 93.62 197 ASN A O 1
ATOM 1477 N N . ILE A 1 198 ? 8.944 -7.861 -18.727 1.00 95.75 198 ILE A N 1
ATOM 1478 C CA . ILE A 1 198 ? 9.727 -8.576 -17.717 1.00 95.75 198 ILE A CA 1
ATOM 1479 C C . ILE A 1 198 ? 8.848 -9.584 -16.978 1.00 95.75 198 ILE A C 1
ATOM 1481 O O . ILE A 1 198 ? 7.646 -9.380 -16.833 1.00 95.75 198 ILE A O 1
ATOM 1485 N N . LEU A 1 199 ? 9.484 -10.628 -16.457 1.00 95.31 199 LEU A N 1
ATOM 1486 C CA . LEU A 1 199 ? 8.922 -11.544 -15.470 1.00 95.31 199 LEU A CA 1
ATOM 1487 C C . LEU A 1 199 ? 9.854 -11.552 -14.257 1.00 95.31 199 LEU A C 1
ATOM 1489 O O . LEU A 1 199 ? 11.064 -11.353 -14.405 1.00 95.31 199 LEU A O 1
ATOM 1493 N N . TRP A 1 200 ? 9.315 -11.771 -13.061 1.00 95.81 200 TRP A N 1
ATOM 1494 C CA . TRP A 1 200 ? 10.116 -11.927 -11.848 1.00 95.81 200 TRP A CA 1
ATOM 1495 C C . TRP A 1 200 ? 9.682 -13.175 -11.073 1.00 95.81 200 TRP A C 1
ATOM 1497 O O . TRP A 1 200 ? 8.600 -13.710 -11.283 1.00 95.81 200 TRP A O 1
ATOM 1507 N N . SER A 1 201 ? 10.568 -13.701 -10.222 1.00 94.19 201 SER A N 1
ATOM 1508 C CA . SER A 1 201 ? 10.312 -14.913 -9.435 1.00 94.19 201 SER A CA 1
ATOM 1509 C C . SER A 1 201 ? 10.558 -14.669 -7.955 1.00 94.19 201 SER A C 1
ATOM 1511 O O . SER A 1 201 ? 11.501 -13.975 -7.579 1.00 94.19 201 SER A O 1
ATOM 1513 N N . ARG A 1 202 ? 9.769 -15.333 -7.104 1.00 91.12 202 ARG A N 1
ATOM 1514 C CA . ARG A 1 202 ? 9.993 -15.385 -5.652 1.00 91.12 202 ARG A CA 1
ATOM 1515 C C . ARG A 1 202 ? 11.172 -16.264 -5.232 1.00 91.12 202 ARG A C 1
ATOM 1517 O O . ARG A 1 202 ? 11.577 -16.195 -4.071 1.00 91.12 202 ARG A O 1
ATOM 1524 N N . LYS A 1 203 ? 11.704 -17.113 -6.123 1.00 91.12 203 LYS A N 1
ATOM 1525 C CA . LYS A 1 203 ? 12.837 -17.994 -5.803 1.00 91.12 203 LYS A CA 1
ATOM 1526 C C . LYS A 1 203 ? 14.012 -17.158 -5.298 1.00 91.12 203 LYS A C 1
ATOM 1528 O O . LYS A 1 203 ? 14.524 -16.285 -5.992 1.00 91.12 203 LYS A O 1
ATOM 1533 N N . HIS A 1 204 ? 14.430 -17.422 -4.065 1.00 90.94 204 HIS A N 1
ATOM 1534 C CA . HIS A 1 204 ? 15.484 -16.646 -3.432 1.00 90.94 204 HIS A CA 1
ATOM 1535 C C . HIS A 1 204 ? 16.846 -17.152 -3.908 1.00 90.94 204 HIS A C 1
ATOM 1537 O O . HIS A 1 204 ? 17.169 -18.320 -3.702 1.00 90.94 204 HIS A O 1
ATOM 1543 N N . LEU A 1 205 ? 17.672 -16.260 -4.461 1.00 91.31 205 LEU A N 1
ATOM 1544 C CA . LEU A 1 205 ? 18.964 -16.598 -5.082 1.00 91.31 205 LEU A CA 1
ATOM 1545 C C . LEU A 1 205 ? 19.907 -17.419 -4.182 1.00 91.31 205 LEU A C 1
ATOM 1547 O O . LEU A 1 205 ? 20.715 -18.191 -4.674 1.00 91.31 205 LEU A O 1
ATOM 1551 N N . GLN A 1 206 ? 19.809 -17.264 -2.858 1.00 90.38 206 GLN A N 1
ATOM 1552 C CA . GLN A 1 206 ? 20.640 -18.004 -1.890 1.00 90.38 206 GLN A CA 1
ATOM 1553 C C . GLN A 1 206 ? 20.036 -19.330 -1.395 1.00 90.38 206 GLN A C 1
ATOM 1555 O O . GLN A 1 206 ? 20.680 -20.035 -0.625 1.00 90.38 206 GLN A O 1
ATOM 1560 N N . ARG A 1 207 ? 18.772 -19.631 -1.714 1.00 92.12 207 ARG A N 1
ATOM 1561 C CA . ARG A 1 207 ? 18.018 -20.755 -1.116 1.00 92.12 207 ARG A CA 1
ATOM 1562 C C . ARG A 1 207 ? 17.393 -21.682 -2.149 1.00 92.12 207 ARG A C 1
ATOM 1564 O O . ARG A 1 207 ? 16.665 -22.601 -1.785 1.00 92.12 207 ARG A O 1
ATOM 1571 N N . SER A 1 208 ? 17.586 -21.398 -3.426 1.00 92.88 208 SER A N 1
ATOM 1572 C CA . SER A 1 208 ? 16.917 -22.103 -4.506 1.00 92.88 208 SER A CA 1
ATOM 1573 C C . SER A 1 208 ? 17.850 -22.199 -5.696 1.00 92.88 208 SER A C 1
ATOM 1575 O O . SER A 1 208 ? 18.539 -21.233 -6.018 1.00 92.88 208 SER A O 1
ATOM 1577 N N . GLU A 1 209 ? 17.825 -23.343 -6.369 1.00 92.00 209 GLU A N 1
ATOM 1578 C CA . GLU A 1 209 ? 18.364 -23.449 -7.718 1.00 92.00 209 GLU A CA 1
ATOM 1579 C C . GLU A 1 209 ? 17.522 -22.575 -8.652 1.00 92.00 209 GLU A C 1
ATOM 1581 O O . GLU A 1 209 ? 16.282 -22.638 -8.667 1.00 92.00 209 GLU A O 1
ATOM 1586 N N . ILE A 1 210 ? 18.208 -21.706 -9.389 1.00 93.56 210 ILE A N 1
ATOM 1587 C CA . ILE A 1 210 ? 17.585 -20.754 -10.299 1.00 93.56 210 ILE A CA 1
ATOM 1588 C C . ILE A 1 210 ? 17.685 -21.339 -11.704 1.00 93.56 210 ILE A C 1
ATOM 1590 O O . ILE A 1 210 ? 18.800 -21.595 -12.160 1.00 93.56 210 ILE A O 1
ATOM 1594 N N . PRO A 1 211 ? 16.549 -21.589 -12.378 1.00 90.75 211 PRO A N 1
ATOM 1595 C CA . PRO A 1 211 ? 16.585 -22.099 -13.737 1.00 90.75 211 PRO A CA 1
ATOM 1596 C C . PRO A 1 211 ? 17.196 -21.049 -14.672 1.00 90.75 211 PRO A C 1
ATOM 1598 O O .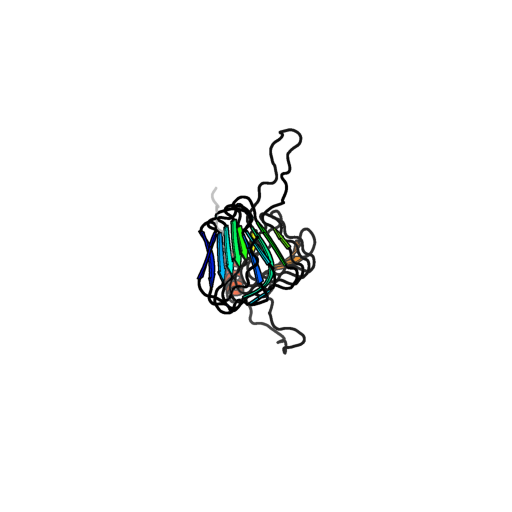 PRO A 1 211 ? 17.071 -19.847 -14.435 1.00 90.75 211 PRO A O 1
ATOM 1601 N N . GLU A 1 212 ? 17.836 -21.507 -15.746 1.00 92.25 212 GLU A N 1
ATOM 1602 C CA . GLU A 1 212 ? 18.436 -20.628 -16.760 1.00 92.25 212 GLU A CA 1
ATOM 1603 C C . GLU A 1 212 ? 17.379 -19.811 -17.521 1.00 92.25 212 GLU A C 1
ATOM 1605 O O . GLU A 1 212 ? 17.643 -18.700 -17.977 1.00 92.25 212 GLU A O 1
ATOM 1610 N N . SER A 1 213 ? 16.159 -20.340 -17.618 1.00 90.75 213 SER A N 1
ATOM 1611 C CA . SER A 1 213 ? 15.020 -19.689 -18.256 1.00 90.75 213 SER A CA 1
ATOM 1612 C C . SER A 1 213 ? 13.743 -19.857 -17.434 1.00 90.75 213 SER A C 1
ATOM 1614 O O . SER A 1 213 ? 13.637 -20.712 -16.553 1.00 90.75 213 SER A O 1
ATOM 1616 N N . MET A 1 214 ? 12.774 -18.990 -17.713 1.00 90.31 214 MET A N 1
ATOM 1617 C CA . MET A 1 214 ? 11.405 -19.087 -17.226 1.00 90.31 214 MET A CA 1
ATOM 1618 C C . MET A 1 214 ? 10.494 -19.216 -18.440 1.00 90.31 214 MET A C 1
ATOM 1620 O O . MET A 1 214 ? 10.760 -18.578 -19.463 1.00 90.31 214 MET A O 1
ATOM 1624 N N . ASP A 1 215 ? 9.429 -20.004 -18.310 1.00 88.44 215 ASP A N 1
ATOM 1625 C CA . ASP A 1 215 ? 8.401 -20.058 -19.340 1.00 88.44 215 ASP A CA 1
ATOM 1626 C C . ASP A 1 215 ? 7.836 -18.647 -19.575 1.00 88.44 215 ASP A C 1
ATOM 1628 O O . ASP A 1 215 ? 7.546 -17.927 -18.612 1.00 88.44 215 ASP A O 1
ATOM 1632 N N . PRO A 1 216 ? 7.721 -18.211 -20.839 1.00 85.88 216 PRO A N 1
ATOM 1633 C CA . PRO A 1 216 ? 7.140 -16.916 -21.156 1.00 85.88 216 PRO A CA 1
ATOM 1634 C C . PRO A 1 216 ? 5.685 -16.849 -20.684 1.00 85.88 216 PRO A C 1
ATOM 1636 O O . PRO A 1 216 ? 4.973 -17.851 -20.680 1.00 85.88 216 PRO A O 1
ATOM 1639 N N . ASP A 1 217 ? 5.233 -15.646 -20.325 1.00 82.50 217 ASP A N 1
ATOM 1640 C CA . ASP A 1 217 ? 3.837 -15.405 -19.960 1.00 82.50 217 ASP A CA 1
ATOM 1641 C C . ASP A 1 217 ? 2.929 -15.679 -21.177 1.00 82.50 217 ASP A C 1
ATOM 1643 O O . ASP A 1 217 ? 3.055 -14.981 -22.191 1.00 82.50 217 ASP A O 1
ATOM 1647 N N . PRO A 1 218 ? 2.006 -16.659 -21.099 1.00 82.25 218 PRO A N 1
ATOM 1648 C CA . PRO A 1 218 ? 1.097 -16.975 -22.196 1.00 82.25 218 PRO A CA 1
ATOM 1649 C C . PRO A 1 218 ? 0.246 -15.782 -22.644 1.00 82.25 218 PRO A C 1
ATOM 1651 O O . PRO A 1 218 ? -0.053 -15.661 -23.830 1.00 82.25 218 PRO A O 1
ATOM 1654 N N . ALA A 1 219 ? -0.121 -14.877 -21.729 1.00 78.44 219 ALA A N 1
ATOM 1655 C CA . ALA A 1 219 ? -0.876 -13.675 -22.078 1.00 78.44 219 ALA A CA 1
ATOM 1656 C C . ALA A 1 219 ? -0.018 -12.694 -22.886 1.00 78.44 219 ALA A C 1
ATOM 1658 O O . ALA A 1 219 ? -0.479 -12.146 -23.884 1.00 78.44 219 ALA A O 1
ATOM 1659 N N . ALA A 1 220 ? 1.251 -12.526 -22.505 1.00 79.31 220 ALA A N 1
ATOM 1660 C CA . ALA A 1 220 ? 2.190 -11.700 -23.257 1.00 79.31 220 ALA A CA 1
ATOM 1661 C C . ALA A 1 220 ? 2.476 -12.279 -24.655 1.00 79.31 220 ALA A C 1
ATOM 1663 O O . ALA A 1 220 ? 2.626 -11.517 -25.609 1.00 79.31 220 ALA A O 1
ATOM 1664 N N . LEU A 1 221 ? 2.527 -13.611 -24.789 1.00 82.06 221 LEU A N 1
ATOM 1665 C CA . LEU A 1 221 ? 2.628 -14.271 -26.094 1.00 82.06 221 LEU A CA 1
ATOM 1666 C C . LEU A 1 221 ? 1.398 -13.985 -26.961 1.00 82.06 221 LEU A C 1
ATOM 1668 O O . LEU A 1 221 ? 1.557 -13.546 -28.095 1.00 82.06 221 LEU A O 1
ATOM 1672 N N . ALA A 1 222 ? 0.190 -14.151 -26.416 1.00 82.62 222 ALA A N 1
ATOM 1673 C CA . ALA A 1 222 ? -1.050 -13.887 -27.144 1.00 82.62 222 ALA A CA 1
ATOM 1674 C C . ALA A 1 222 ? -1.187 -12.414 -27.577 1.00 82.62 222 ALA A C 1
ATOM 1676 O O . ALA A 1 222 ? -1.632 -12.137 -28.689 1.00 82.62 222 ALA A O 1
ATOM 1677 N N . GLU A 1 223 ? -0.782 -11.461 -26.729 1.00 80.62 223 GLU A N 1
ATOM 1678 C CA . GLU A 1 223 ? -0.728 -10.032 -27.078 1.00 80.62 223 GLU A CA 1
ATOM 1679 C C . GLU A 1 223 ? 0.245 -9.770 -28.237 1.00 80.62 223 GLU A C 1
ATOM 1681 O O . GLU A 1 223 ? -0.110 -9.089 -29.199 1.00 80.62 223 GLU A O 1
ATOM 1686 N N . ALA A 1 224 ? 1.453 -10.341 -28.177 1.00 79.19 224 ALA A N 1
ATOM 1687 C CA . ALA A 1 224 ? 2.457 -10.183 -29.226 1.00 79.19 224 ALA A CA 1
ATOM 1688 C C . ALA A 1 224 ? 2.016 -10.820 -30.555 1.00 79.19 224 ALA A C 1
ATOM 1690 O O . ALA A 1 224 ? 2.226 -10.238 -31.620 1.00 79.19 224 ALA A O 1
ATOM 1691 N N . GLU A 1 225 ? 1.376 -11.991 -30.502 1.00 82.12 225 GLU A N 1
ATOM 1692 C CA . GLU A 1 225 ? 0.790 -12.654 -31.669 1.00 82.12 225 GLU A CA 1
ATOM 1693 C C . GLU A 1 225 ? -0.339 -11.814 -32.280 1.00 82.12 225 GLU A C 1
ATOM 1695 O O . GLU A 1 225 ? -0.377 -11.623 -33.496 1.00 82.12 225 GLU A O 1
ATOM 1700 N N . ALA A 1 226 ? -1.225 -11.244 -31.458 1.00 77.50 226 ALA A N 1
ATOM 1701 C CA . ALA A 1 226 ? -2.295 -10.370 -31.929 1.00 77.50 226 ALA A CA 1
ATOM 1702 C C . ALA A 1 226 ? -1.756 -9.084 -32.581 1.00 77.50 226 ALA A C 1
ATOM 1704 O O . ALA A 1 226 ? -2.253 -8.679 -33.633 1.00 77.50 226 ALA A O 1
ATOM 1705 N N . GLU A 1 227 ? -0.724 -8.456 -32.006 1.00 75.62 227 GLU A N 1
ATOM 1706 C CA . GLU A 1 227 ? -0.064 -7.293 -32.613 1.00 75.62 227 GLU A CA 1
ATOM 1707 C C . GLU A 1 227 ? 0.602 -7.647 -33.949 1.00 75.62 227 GLU A C 1
ATOM 1709 O O . GLU A 1 227 ? 0.461 -6.898 -34.917 1.00 75.62 227 GLU A O 1
ATOM 1714 N N . ALA A 1 228 ? 1.267 -8.803 -34.045 1.00 69.00 228 ALA A N 1
ATOM 1715 C CA . ALA A 1 228 ? 1.889 -9.262 -35.287 1.00 69.00 228 ALA A CA 1
ATOM 1716 C C . ALA A 1 228 ? 0.858 -9.464 -36.414 1.00 69.00 228 ALA A C 1
ATOM 1718 O O . ALA A 1 228 ? 1.075 -9.008 -37.536 1.00 69.00 228 ALA A O 1
ATOM 1719 N N . VAL A 1 229 ? -0.305 -10.048 -36.106 1.00 68.38 229 VAL A N 1
ATOM 1720 C CA . VAL A 1 229 ? -1.401 -10.248 -37.074 1.00 68.38 229 VAL A CA 1
ATOM 1721 C C . VAL A 1 229 ? -1.974 -8.918 -37.586 1.00 68.38 229 VAL A C 1
ATOM 1723 O O . VAL A 1 229 ? -2.359 -8.819 -38.751 1.00 68.38 229 VAL A O 1
ATOM 1726 N N . VAL A 1 230 ? -2.009 -7.869 -36.756 1.00 60.28 230 VAL A N 1
ATOM 1727 C CA . VAL A 1 230 ? -2.470 -6.529 -37.171 1.00 60.28 230 VAL A CA 1
ATOM 1728 C C . VAL A 1 230 ? -1.470 -5.852 -38.114 1.00 60.28 230 VAL A C 1
ATOM 1730 O O . VAL A 1 230 ? -1.881 -5.155 -39.044 1.00 60.28 230 VAL A O 1
ATOM 1733 N N . VAL A 1 231 ? -0.167 -6.067 -37.913 1.00 60.22 231 VAL A N 1
ATOM 1734 C CA . VAL A 1 231 ? 0.889 -5.518 -38.783 1.00 60.22 231 VAL A CA 1
ATOM 1735 C C . VAL A 1 231 ? 0.941 -6.236 -40.141 1.00 60.22 231 VAL A C 1
ATOM 1737 O O . VAL A 1 231 ? 1.319 -5.622 -41.137 1.00 60.22 231 VAL A O 1
ATOM 1740 N N . GLU A 1 232 ? 0.498 -7.493 -40.217 1.00 57.34 232 GLU A N 1
ATOM 1741 C CA . GLU A 1 232 ? 0.462 -8.293 -41.453 1.00 57.34 232 GLU A CA 1
ATOM 1742 C C . GLU A 1 232 ? -0.809 -8.111 -42.321 1.00 57.34 232 GLU A C 1
ATOM 1744 O O . GLU A 1 232 ? -0.965 -8.782 -43.346 1.00 57.34 232 GLU A O 1
ATOM 1749 N N . ALA A 1 233 ? -1.713 -7.177 -41.990 1.00 49.69 233 ALA A N 1
ATOM 1750 C CA . ALA A 1 233 ? -2.855 -6.843 -42.853 1.00 49.69 233 ALA A CA 1
ATOM 1751 C C . ALA A 1 233 ? -2.391 -6.308 -44.242 1.00 49.69 233 ALA A C 1
ATOM 1753 O O . ALA A 1 233 ? -1.411 -5.571 -44.338 1.00 49.69 233 ALA A O 1
ATOM 1754 N N . PRO A 1 234 ? -3.057 -6.676 -45.356 1.00 51.09 234 PRO A N 1
ATOM 1755 C CA . PRO A 1 234 ? -2.376 -7.047 -46.602 1.00 51.09 234 PRO A CA 1
ATOM 1756 C C . PRO A 1 234 ? -1.843 -5.872 -47.448 1.00 51.09 234 PRO A C 1
ATOM 1758 O O . PRO A 1 234 ? -2.448 -4.796 -47.483 1.00 51.09 234 PRO A O 1
ATOM 1761 N N . PRO A 1 235 ? -0.795 -6.092 -48.273 1.00 58.19 235 PRO A N 1
ATOM 1762 C CA . PRO A 1 235 ? -0.419 -5.166 -49.336 1.00 58.19 235 PRO A CA 1
ATOM 1763 C C . PRO A 1 235 ? -1.491 -5.192 -50.435 1.00 58.19 235 PRO A C 1
ATOM 1765 O O . PRO A 1 235 ? -1.552 -6.110 -51.253 1.00 58.19 235 PRO A O 1
ATOM 1768 N N . GLY A 1 236 ? -2.373 -4.190 -50.448 1.00 59.03 236 GLY A N 1
ATOM 1769 C CA . GLY A 1 236 ? -3.537 -4.230 -51.332 1.00 59.03 236 GLY A CA 1
ATOM 1770 C C . GLY A 1 236 ? -4.339 -2.941 -51.469 1.00 59.03 236 GLY A C 1
ATOM 1771 O O . GLY A 1 236 ? -5.561 -3.000 -51.430 1.00 59.03 236 GLY A O 1
ATOM 17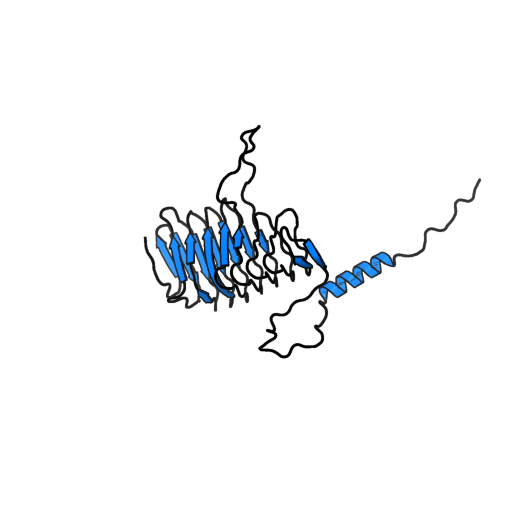72 N N . LEU A 1 237 ? -3.696 -1.791 -51.708 1.00 51.56 237 LEU A N 1
ATOM 1773 C CA . LEU A 1 237 ? -4.374 -0.654 -52.351 1.00 51.56 237 LEU A CA 1
ATOM 1774 C C . LEU A 1 237 ? -3.574 -0.141 -53.553 1.00 51.56 237 LEU A C 1
ATOM 1776 O O . LEU A 1 237 ? -3.091 0.985 -53.604 1.00 51.56 237 LEU A O 1
ATOM 1780 N N . LEU A 1 238 ? -3.443 -1.003 -54.560 1.00 52.31 238 LEU A N 1
ATOM 1781 C CA . LEU A 1 238 ? -3.057 -0.600 -55.906 1.00 52.31 238 LEU A CA 1
ATOM 1782 C C . LEU A 1 238 ? -4.109 -1.134 -56.875 1.00 52.3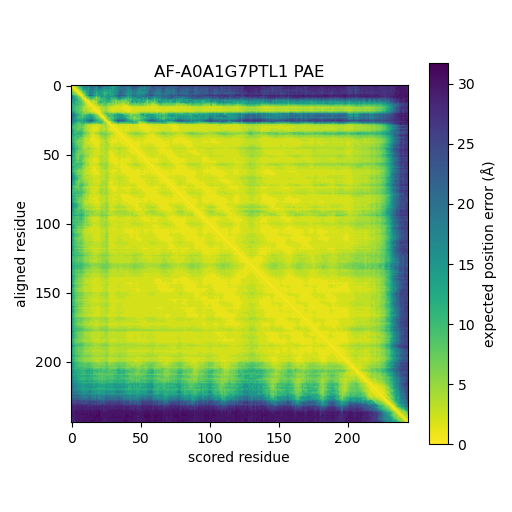1 238 LEU A C 1
ATOM 1784 O O . LEU A 1 238 ? -4.033 -2.279 -57.311 1.00 52.31 238 LEU A O 1
ATOM 1788 N N . ARG A 1 239 ? -5.105 -0.300 -57.206 1.00 45.38 239 ARG A N 1
ATOM 1789 C CA . ARG A 1 239 ? -5.808 -0.343 -58.499 1.00 45.38 239 ARG A CA 1
ATOM 1790 C C . ARG A 1 239 ? -6.600 0.943 -58.776 1.00 45.38 239 ARG A C 1
ATOM 1792 O O . ARG A 1 239 ? -7.689 1.150 -58.266 1.00 45.38 239 ARG A O 1
ATOM 1799 N N . ARG A 1 240 ? -6.023 1.709 -59.710 1.00 44.44 240 ARG A N 1
ATOM 1800 C CA . ARG A 1 240 ? -6.649 2.400 -60.853 1.00 44.44 240 ARG A CA 1
ATOM 1801 C C . ARG A 1 240 ? -7.744 3.444 -60.585 1.00 44.44 240 ARG A C 1
ATOM 1803 O O . ARG A 1 240 ? -8.918 3.108 -60.521 1.00 44.44 240 ARG A O 1
ATOM 1810 N N . PHE A 1 241 ? -7.367 4.706 -60.792 1.00 38.66 241 PHE A N 1
ATOM 1811 C CA . PHE A 1 241 ? -8.121 5.590 -61.687 1.00 38.66 241 PHE A CA 1
ATOM 1812 C C . PHE A 1 241 ? -7.245 5.961 -62.895 1.00 38.66 241 PHE A C 1
ATOM 1814 O O . PHE A 1 241 ? -6.337 6.777 -62.803 1.00 38.66 241 PHE A O 1
ATOM 1821 N N . LEU A 1 242 ? -7.510 5.304 -64.027 1.00 46.53 242 LEU A N 1
ATOM 1822 C CA . LEU A 1 242 ? -7.274 5.840 -65.370 1.00 46.53 242 LEU A CA 1
ATOM 1823 C C . LEU A 1 242 ? -8.657 6.097 -65.982 1.00 46.53 242 LEU A C 1
ATOM 1825 O O . LEU A 1 242 ? -9.501 5.198 -65.910 1.00 46.53 242 LEU A O 1
ATOM 1829 N N . ARG A 1 243 ? -8.813 7.282 -66.594 1.00 45.12 243 ARG A N 1
ATOM 1830 C CA . ARG A 1 243 ? -9.944 7.915 -67.327 1.00 45.12 243 ARG A CA 1
ATOM 1831 C C . ARG A 1 243 ? -10.241 9.261 -66.639 1.00 45.12 243 ARG A C 1
ATOM 1833 O O . ARG A 1 243 ? -10.722 9.242 -65.517 1.00 45.12 243 ARG A O 1
ATOM 1840 N N . ARG A 1 244 ? -9.981 10.436 -67.213 1.00 46.78 244 ARG A N 1
ATOM 1841 C CA . ARG A 1 244 ? -9.722 10.877 -68.594 1.00 46.78 244 ARG A CA 1
ATOM 1842 C C . ARG A 1 244 ? -8.634 11.944 -68.606 1.00 46.78 244 ARG A C 1
ATOM 1844 O O . ARG A 1 244 ? -8.500 12.618 -67.564 1.00 46.78 244 ARG A O 1
#

InterPro domains:
  IPR001451 Hexapeptide repeat [PF00132] (142-169)
  IPR011004 Trimeric LpxA-like superfamily [SSF51161] (70-202)
  IPR051159 Hexapeptide-repeat containing acetyltransferases [PTHR23416] (52-196)

Sequence (244 aa):
MSVTSVRSQIEERPGNNRIVGQSDLSARLTVTFEKRAENCVLELAEGVAYTGTVRFRAPNSTIRIGARTAVTGHIGLGRDCTVTIGEGGWIGRGFEITAAEGQQVVIGDDCLIAPLTNIRADDSHPLYDGLTGRRINPSRSVHIGDHVWIGRDSVVLPGSRIGNGAVIGFRGMVTSSRPVPDRALAVGSPVQVVRRNILWSRKHLQRSEIPESMDPDPAALAEAEAEAVVVEAPPGLLRRFLRR